Protein AF-A0A6S7JN63-F1 (afdb_monomer_lite)

InterPro domains:
  IPR027850 Protein of unknown function DUF4504 [PF14953] (31-266)
  IPR027850 Protein of unknown function DUF4504 [PTHR31366] (24-250)

pLDDT: mean 89.59, std 10.87, range [32.5, 97.5]

Structure (mmCIF, N/CA/C/O backbone):
data_AF-A0A6S7JN63-F1
#
_entry.id   AF-A0A6S7JN63-F1
#
loop_
_atom_site.group_PDB
_atom_site.id
_atom_site.type_symbol
_atom_site.label_atom_id
_atom_site.label_alt_id
_atom_site.label_comp_id
_atom_site.label_asym_id
_atom_site.label_entity_id
_atom_site.label_seq_id
_atom_site.pdbx_PDB_ins_code
_atom_site.Cartn_x
_atom_site.Cartn_y
_atom_site.Cartn_z
_atom_site.occupancy
_atom_site.B_iso_or_equiv
_atom_site.auth_seq_id
_atom_site.auth_comp_id
_atom_site.auth_asym_id
_atom_site.auth_atom_id
_atom_site.pdbx_PDB_model_num
ATOM 1 N N . MET A 1 1 ? -6.853 -10.650 39.288 1.00 33.31 1 MET A N 1
ATOM 2 C CA . MET A 1 1 ? -7.820 -11.078 38.256 1.00 33.31 1 MET A CA 1
ATOM 3 C C . MET A 1 1 ? -7.899 -9.948 37.247 1.00 33.31 1 MET A C 1
ATOM 5 O O . MET A 1 1 ? -8.448 -8.909 37.579 1.00 33.31 1 MET A O 1
ATOM 9 N N . ALA A 1 2 ? -7.212 -10.076 36.111 1.00 32.50 2 ALA A N 1
ATOM 10 C CA . ALA A 1 2 ? -7.258 -9.072 35.053 1.00 32.50 2 ALA A CA 1
ATOM 11 C C . ALA A 1 2 ? -8.565 -9.276 34.282 1.00 32.50 2 ALA A C 1
ATOM 13 O O . ALA A 1 2 ? -8.799 -10.371 33.773 1.00 32.50 2 ALA A O 1
ATOM 14 N N . GLU A 1 3 ? -9.428 -8.263 34.250 1.00 35.78 3 GLU A N 1
ATOM 15 C CA . GLU A 1 3 ? -10.570 -8.253 33.342 1.00 35.78 3 GLU A CA 1
ATOM 16 C C . GLU A 1 3 ? -10.036 -8.434 31.919 1.00 35.78 3 GLU A C 1
ATOM 18 O O . GLU A 1 3 ? -9.241 -7.630 31.429 1.00 35.78 3 GLU A O 1
ATOM 23 N N . SER A 1 4 ? -10.439 -9.521 31.266 1.00 41.84 4 SER A N 1
ATOM 24 C CA . SER A 1 4 ? -10.268 -9.710 29.833 1.00 41.84 4 SER A CA 1
ATOM 25 C C . SER A 1 4 ? -11.097 -8.636 29.128 1.00 41.84 4 SER A C 1
ATOM 27 O O . SER A 1 4 ? -12.282 -8.831 28.853 1.00 41.84 4 SER A O 1
ATOM 29 N N . GLY A 1 5 ? -10.499 -7.461 28.932 1.00 49.19 5 GLY A N 1
ATOM 30 C CA . GLY A 1 5 ? -11.115 -6.319 28.267 1.00 49.19 5 GLY A CA 1
ATOM 31 C C . GLY A 1 5 ? -11.380 -6.650 26.805 1.00 49.19 5 GLY A C 1
ATOM 32 O O . GLY A 1 5 ? -10.532 -6.414 25.950 1.00 49.19 5 GLY A O 1
ATOM 33 N N . GLY A 1 6 ? -12.543 -7.238 26.530 1.00 70.81 6 GLY A N 1
ATOM 34 C CA . GLY A 1 6 ? -12.990 -7.537 25.176 1.00 70.81 6 GLY A CA 1
ATOM 35 C C . GLY A 1 6 ? -13.076 -6.274 24.317 1.00 70.81 6 GLY A C 1
ATOM 36 O O . GLY A 1 6 ? -13.257 -5.161 24.819 1.00 70.81 6 GLY A O 1
ATOM 37 N N . PHE A 1 7 ? -12.951 -6.449 23.001 1.00 83.38 7 PHE A N 1
ATOM 38 C CA . PHE A 1 7 ? -13.076 -5.359 22.040 1.00 83.38 7 PHE A CA 1
ATOM 39 C C . PHE A 1 7 ? -14.415 -4.620 22.215 1.00 83.38 7 PHE A C 1
ATOM 41 O O . PHE A 1 7 ? -15.495 -5.210 22.142 1.00 83.38 7 PHE A O 1
ATOM 48 N N . ARG A 1 8 ? -14.348 -3.303 22.449 1.00 91.31 8 ARG A N 1
ATOM 49 C CA . ARG A 1 8 ? -15.509 -2.440 22.733 1.00 91.31 8 ARG A CA 1
ATOM 50 C C . ARG A 1 8 ? -16.232 -2.042 21.440 1.00 91.31 8 ARG A C 1
ATOM 52 O O . ARG A 1 8 ? -16.243 -0.872 21.063 1.00 91.31 8 ARG A O 1
ATOM 59 N N . GLU A 1 9 ? -16.835 -3.019 20.763 1.00 91.31 9 GLU A N 1
ATOM 60 C CA . GLU A 1 9 ? -17.399 -2.879 19.409 1.00 91.31 9 GLU A CA 1
ATOM 61 C C . GLU A 1 9 ? -18.361 -1.697 19.255 1.00 91.31 9 GLU A C 1
ATOM 63 O O . GLU A 1 9 ? -18.177 -0.875 18.360 1.00 91.31 9 GLU A O 1
ATOM 68 N N . LYS A 1 10 ? -19.340 -1.558 20.158 1.00 93.12 10 LYS A N 1
ATOM 69 C CA . LYS A 1 10 ? -20.310 -0.454 20.105 1.00 93.12 10 LYS A CA 1
ATOM 70 C C . LYS A 1 10 ? -19.624 0.913 20.143 1.00 93.12 10 LYS A C 1
ATOM 72 O O . LYS A 1 10 ? -19.953 1.783 19.350 1.00 93.12 10 LYS A O 1
ATOM 77 N N . GLN A 1 11 ? -18.652 1.087 21.034 1.00 96.12 11 GLN A N 1
ATOM 78 C CA . GLN A 1 11 ? -17.945 2.355 21.162 1.00 96.12 11 GLN A CA 1
ATOM 79 C C . GLN A 1 11 ? -17.073 2.641 19.933 1.00 96.12 11 GLN A C 1
ATOM 81 O O . GLN A 1 11 ? -17.006 3.784 19.490 1.00 96.12 11 GLN A O 1
ATOM 86 N N . CYS A 1 12 ? -16.438 1.613 19.360 1.00 95.62 12 CYS A N 1
ATOM 87 C CA . CYS A 1 12 ? -15.707 1.755 18.104 1.00 95.62 12 CYS A CA 1
ATOM 88 C C . CYS A 1 12 ? -16.657 2.224 16.995 1.00 95.62 12 CYS A C 1
ATOM 90 O O . CYS A 1 12 ? -16.420 3.255 16.370 1.00 95.62 12 CYS A O 1
ATOM 92 N N . PHE A 1 13 ? -17.787 1.536 16.826 1.00 95.88 13 PHE A N 1
ATOM 93 C CA . PHE A 1 13 ? -18.824 1.905 15.868 1.00 95.88 13 PHE A CA 1
ATOM 94 C C . PHE A 1 13 ? -19.325 3.343 16.069 1.00 95.88 13 PHE A C 1
ATOM 96 O O . PHE A 1 13 ? -19.442 4.088 15.095 1.00 95.88 13 PHE A O 1
ATOM 103 N N . ASP A 1 14 ? -19.551 3.771 17.313 1.00 97.25 14 ASP A N 1
ATOM 104 C CA . ASP A 1 14 ? -20.013 5.124 17.629 1.00 97.25 14 ASP A CA 1
ATOM 105 C C . ASP A 1 14 ? -19.017 6.198 17.137 1.00 97.25 14 ASP A C 1
ATOM 107 O O . ASP A 1 14 ? -19.445 7.194 16.543 1.00 97.25 14 ASP A O 1
ATOM 111 N N . ILE A 1 15 ? -17.698 5.966 17.247 1.00 97.38 15 ILE A N 1
ATOM 112 C CA . ILE A 1 15 ? -16.669 6.851 16.660 1.00 97.38 15 ILE A CA 1
ATOM 113 C C . ILE A 1 15 ? -16.872 6.982 15.146 1.00 97.38 15 ILE A C 1
ATOM 115 O O . ILE A 1 15 ? -16.909 8.098 14.620 1.00 97.38 15 ILE A O 1
ATOM 119 N N . PHE A 1 16 ? -17.044 5.860 14.442 1.00 97.12 16 PHE A N 1
ATOM 120 C CA . PHE A 1 16 ? -17.268 5.863 12.995 1.00 97.12 16 PHE A CA 1
ATOM 121 C C . PHE A 1 16 ? -18.570 6.571 12.619 1.00 97.12 16 PHE A C 1
ATOM 123 O O . PHE A 1 16 ? -18.580 7.353 11.669 1.00 97.12 16 PHE A O 1
ATOM 130 N N . THR A 1 17 ? -19.659 6.369 13.365 1.00 96.81 17 THR A N 1
ATOM 131 C CA . THR A 1 17 ? -20.925 7.071 13.094 1.00 96.81 17 THR A CA 1
ATOM 132 C C . THR A 1 17 ? -20.800 8.584 13.252 1.00 96.81 17 THR A C 1
ATOM 134 O O . THR A 1 17 ? -21.396 9.315 12.461 1.00 96.81 17 THR A O 1
ATOM 137 N N . GLY A 1 18 ? -19.992 9.059 14.206 1.00 95.81 18 GLY A N 1
ATOM 138 C CA . GLY A 1 18 ? -19.738 10.484 14.420 1.00 95.81 18 GLY A CA 1
ATOM 139 C C . GLY A 1 18 ? -18.925 11.156 13.307 1.00 95.81 18 GLY A C 1
ATOM 140 O O . GLY A 1 18 ? -18.980 12.377 13.175 1.00 95.81 18 GLY A O 1
ATOM 141 N N . ILE A 1 19 ? -18.188 10.383 12.500 1.00 94.81 19 ILE A N 1
ATOM 142 C CA . ILE A 1 19 ? -17.356 10.893 11.396 1.00 94.81 19 ILE A CA 1
ATOM 143 C C . ILE A 1 19 ? -18.009 10.665 10.027 1.00 94.81 19 ILE A C 1
ATOM 145 O O . ILE A 1 19 ? -18.055 11.584 9.208 1.00 94.81 19 ILE A O 1
ATOM 149 N N . LEU A 1 20 ? -18.511 9.452 9.783 1.00 93.88 20 LEU A N 1
ATOM 150 C CA . LEU A 1 20 ? -19.065 9.007 8.498 1.00 93.88 20 LEU A CA 1
ATOM 151 C C . LEU A 1 20 ? -20.573 9.247 8.372 1.00 93.88 20 LEU A C 1
ATOM 153 O O . LEU A 1 20 ? -21.131 9.184 7.278 1.00 93.88 20 LEU A O 1
ATOM 157 N N . GLY A 1 21 ? -21.261 9.450 9.495 1.00 93.88 21 GLY A N 1
ATOM 158 C CA . GLY A 1 21 ? -22.708 9.297 9.569 1.00 93.88 21 GLY A CA 1
ATOM 159 C C . GLY A 1 21 ? -23.133 7.823 9.580 1.00 93.88 21 GLY A C 1
ATOM 160 O O . GLY A 1 21 ? -22.443 6.922 9.099 1.00 93.88 21 GLY A O 1
ATOM 161 N N . ARG A 1 22 ? -24.322 7.561 10.134 1.00 93.69 22 ARG A N 1
ATOM 162 C CA . ARG A 1 22 ? -24.799 6.197 10.423 1.00 93.69 22 ARG A CA 1
ATOM 163 C C . ARG A 1 22 ? -24.856 5.283 9.197 1.00 93.69 22 ARG A C 1
ATOM 165 O O . ARG A 1 22 ? -24.460 4.128 9.290 1.00 93.69 22 ARG A O 1
ATOM 172 N N . LYS A 1 23 ? -25.341 5.787 8.056 1.00 93.31 23 LYS A N 1
ATOM 173 C CA . LYS A 1 23 ? -25.526 4.987 6.831 1.00 93.31 23 LYS A CA 1
ATOM 174 C C . LYS A 1 23 ? -24.202 4.415 6.313 1.00 93.31 23 LYS A C 1
ATOM 176 O O . LYS A 1 23 ? -24.139 3.233 5.999 1.00 93.31 23 LYS A O 1
ATOM 181 N N . LEU A 1 24 ? -23.167 5.250 6.228 1.00 93.19 24 LEU A N 1
ATOM 182 C CA . LEU A 1 24 ? -21.848 4.836 5.746 1.00 93.19 24 LEU A CA 1
ATOM 183 C C . LEU A 1 24 ? -21.115 3.997 6.791 1.00 93.19 24 LEU A C 1
ATOM 185 O O . LEU A 1 24 ? -20.537 2.971 6.441 1.00 93.19 24 LEU A O 1
ATOM 189 N N . ALA A 1 25 ? -21.218 4.375 8.071 1.00 93.50 25 ALA A N 1
ATOM 190 C CA . ALA A 1 25 ? -20.629 3.613 9.163 1.00 93.50 25 ALA A CA 1
ATOM 191 C C . ALA A 1 25 ? -21.110 2.160 9.153 1.00 93.50 25 ALA A C 1
ATOM 193 O O . ALA A 1 25 ? -20.270 1.276 9.097 1.00 93.50 25 ALA A O 1
ATOM 194 N N . VAL A 1 26 ? -22.425 1.895 9.096 1.00 92.81 26 VAL A N 1
ATOM 195 C CA . VAL A 1 26 ? -22.979 0.521 9.060 1.00 92.81 26 VAL A CA 1
ATOM 196 C C . VAL A 1 26 ? -22.339 -0.343 7.971 1.00 92.81 26 VAL A C 1
ATOM 198 O O . VAL A 1 26 ? -22.145 -1.534 8.189 1.00 92.81 26 VAL A O 1
ATOM 201 N N . LYS A 1 27 ? -22.001 0.248 6.822 1.00 92.00 27 LYS A N 1
ATOM 202 C CA . LYS A 1 27 ? -21.459 -0.485 5.678 1.00 92.00 27 LYS A CA 1
ATOM 203 C C . LYS A 1 27 ? -19.944 -0.695 5.749 1.00 92.00 27 LYS A C 1
ATOM 205 O O . LYS A 1 27 ? -19.483 -1.757 5.358 1.00 92.00 27 LYS A O 1
ATOM 210 N N . HIS A 1 28 ? -19.184 0.295 6.218 1.00 93.25 28 HIS A N 1
ATOM 211 C CA . HIS A 1 28 ? -17.730 0.334 5.998 1.00 93.25 28 HIS A CA 1
ATOM 212 C C . HIS A 1 28 ? -16.879 0.389 7.270 1.00 93.25 28 HIS A C 1
ATOM 214 O O . HIS A 1 28 ? -15.659 0.286 7.182 1.00 93.25 28 HIS A O 1
ATOM 220 N N . TRP A 1 29 ? -17.468 0.549 8.461 1.00 94.06 29 TRP A N 1
ATOM 221 C CA . TRP A 1 29 ? -16.674 0.798 9.670 1.00 94.06 29 TRP A CA 1
ATOM 222 C C . TRP A 1 29 ? -15.694 -0.338 10.001 1.00 94.06 29 TRP A C 1
ATOM 224 O O . TRP A 1 29 ? -14.556 -0.057 10.363 1.00 94.06 29 TRP A O 1
ATOM 234 N N . LYS A 1 30 ? -16.106 -1.606 9.839 1.00 93.38 30 LYS A N 1
ATOM 235 C CA . LYS A 1 30 ? -15.246 -2.773 10.095 1.00 93.38 30 LYS A CA 1
ATOM 236 C C . LYS A 1 30 ? -14.062 -2.823 9.136 1.00 93.38 30 LYS A C 1
ATOM 238 O O . LYS A 1 30 ? -12.939 -3.039 9.571 1.00 93.38 30 LYS A O 1
ATOM 243 N N . GLU A 1 31 ? -14.328 -2.596 7.851 1.00 94.00 31 GLU A N 1
ATOM 244 C CA . GLU A 1 31 ? -13.328 -2.567 6.782 1.00 94.00 31 GLU A CA 1
ATOM 245 C C . GLU A 1 31 ? -12.282 -1.484 7.049 1.00 94.00 31 GLU A C 1
ATOM 247 O O . GLU A 1 31 ? -11.097 -1.783 7.178 1.00 94.00 31 GLU A O 1
ATOM 252 N N . ILE A 1 32 ? -12.730 -0.241 7.249 1.00 95.88 32 ILE A N 1
ATOM 253 C CA . ILE A 1 32 ? -11.840 0.891 7.523 1.00 95.88 32 ILE A CA 1
ATOM 254 C C . ILE A 1 32 ? -11.062 0.657 8.825 1.00 95.88 32 ILE A C 1
ATOM 256 O O . ILE A 1 32 ? -9.854 0.889 8.871 1.00 95.88 32 ILE A O 1
ATOM 260 N N . TYR A 1 33 ? -11.721 0.169 9.883 1.00 95.88 33 TYR A N 1
ATOM 261 C CA . TYR A 1 33 ? -11.058 -0.126 11.153 1.00 95.88 33 TYR A CA 1
ATOM 262 C C . TYR A 1 33 ? -9.957 -1.177 10.996 1.00 95.88 33 TYR A C 1
ATOM 264 O O . TYR A 1 33 ? -8.834 -0.942 11.439 1.00 95.88 33 TYR A O 1
ATOM 272 N N . LEU A 1 34 ? -10.250 -2.306 10.345 1.00 95.38 34 LEU A N 1
ATOM 273 C CA . LEU A 1 34 ? -9.276 -3.374 10.134 1.00 95.38 34 LEU A CA 1
ATOM 274 C C . LEU A 1 34 ? -8.124 -2.922 9.226 1.00 95.38 34 LEU A C 1
ATOM 276 O O . LEU A 1 34 ? -6.973 -3.246 9.510 1.00 95.38 34 LEU A O 1
ATOM 280 N N . CYS A 1 35 ? -8.383 -2.105 8.204 1.00 96.38 35 CYS A N 1
ATOM 281 C CA . CYS A 1 35 ? -7.328 -1.506 7.385 1.00 96.38 35 CYS A CA 1
ATOM 282 C C . CYS A 1 35 ? -6.403 -0.582 8.194 1.00 96.38 35 CYS A C 1
ATOM 284 O O . CYS A 1 35 ? -5.182 -0.700 8.083 1.00 96.38 35 CYS A O 1
ATOM 286 N N . ILE A 1 36 ? -6.951 0.289 9.050 1.00 96.56 36 ILE A N 1
ATOM 287 C CA . ILE A 1 36 ? -6.148 1.142 9.946 1.00 96.56 36 ILE A CA 1
ATOM 288 C C . ILE A 1 36 ? -5.368 0.278 10.946 1.00 96.56 36 ILE A C 1
ATOM 290 O O . ILE A 1 36 ? -4.178 0.507 11.160 1.00 96.56 36 ILE A O 1
ATOM 294 N N . LEU A 1 37 ? -6.006 -0.740 11.527 1.00 95.31 37 LEU A N 1
ATOM 295 C CA . LEU A 1 37 ? -5.374 -1.652 12.478 1.00 95.31 37 LEU A CA 1
ATOM 296 C C . LEU A 1 37 ? -4.226 -2.442 11.833 1.00 95.31 37 LEU A C 1
ATOM 298 O O . LEU A 1 37 ? -3.187 -2.627 12.461 1.00 95.31 37 LEU A O 1
ATOM 302 N N . ALA A 1 38 ? -4.365 -2.857 10.570 1.00 95.62 38 ALA A N 1
ATOM 303 C CA . ALA A 1 38 ? -3.299 -3.514 9.815 1.00 95.62 38 ALA A CA 1
ATOM 304 C C . ALA A 1 38 ? -2.066 -2.613 9.635 1.00 95.62 38 ALA A C 1
ATOM 306 O O . ALA A 1 38 ? -0.935 -3.093 9.711 1.00 95.62 38 ALA A O 1
ATOM 307 N N . VAL A 1 39 ? -2.267 -1.308 9.431 1.00 96.19 39 VAL A N 1
ATOM 308 C CA . VAL A 1 39 ? -1.169 -0.328 9.380 1.00 96.19 39 VAL A CA 1
ATOM 309 C C . VAL A 1 39 ? -0.558 -0.125 10.770 1.00 96.19 39 VAL A C 1
ATOM 311 O O . VAL A 1 39 ? 0.663 -0.140 10.914 1.00 96.19 39 VAL A O 1
ATOM 314 N N . ASP A 1 40 ? -1.391 0.001 11.805 1.00 95.12 40 ASP A N 1
ATOM 315 C CA . ASP A 1 40 ? -0.967 0.200 13.197 1.00 95.12 40 ASP A CA 1
ATOM 316 C C . ASP A 1 40 ? -0.062 -0.928 13.714 1.00 95.12 40 ASP A C 1
ATOM 318 O O . ASP A 1 40 ? 1.011 -0.674 14.262 1.00 95.12 40 ASP A O 1
ATOM 322 N N . CYS A 1 41 ? -0.448 -2.184 13.474 1.00 92.50 41 CYS A N 1
ATOM 323 C CA . CYS A 1 41 ? 0.357 -3.347 13.857 1.00 92.50 41 CYS A CA 1
ATOM 324 C C . CYS A 1 41 ? 1.534 -3.624 12.903 1.00 92.50 41 CYS A C 1
ATOM 326 O O . CYS A 1 41 ? 2.372 -4.486 13.181 1.00 92.50 41 CYS A O 1
ATOM 328 N N . GLY A 1 42 ? 1.635 -2.877 11.801 1.00 91.94 42 GLY A N 1
ATOM 329 C CA . GLY A 1 42 ? 2.726 -2.964 10.836 1.00 91.94 42 GLY A CA 1
ATOM 330 C C . GLY A 1 42 ? 2.600 -4.090 9.810 1.00 91.94 42 GLY A C 1
ATOM 331 O O . GLY A 1 42 ? 3.586 -4.369 9.132 1.00 91.94 42 GLY A O 1
ATOM 332 N N . LEU A 1 43 ? 1.427 -4.721 9.658 1.00 92.38 43 LEU A N 1
ATOM 333 C CA . LEU A 1 43 ? 1.175 -5.711 8.596 1.00 92.38 43 LEU A CA 1
ATOM 334 C C . LEU A 1 43 ? 1.344 -5.115 7.194 1.00 92.38 43 LEU A C 1
ATOM 336 O O . LEU A 1 43 ? 1.669 -5.834 6.250 1.00 92.38 43 LEU A O 1
ATOM 340 N N . LYS A 1 44 ? 1.138 -3.803 7.060 1.00 92.12 44 LYS A N 1
ATOM 341 C CA . LYS A 1 44 ? 1.462 -3.025 5.863 1.00 92.12 44 LYS A CA 1
ATOM 342 C C . LYS A 1 44 ? 1.938 -1.621 6.243 1.00 92.12 44 LYS A C 1
ATOM 344 O O . LYS A 1 44 ? 1.735 -1.172 7.368 1.00 92.12 44 LYS A O 1
ATOM 349 N N . THR A 1 45 ? 2.577 -0.927 5.306 1.00 92.94 45 THR A N 1
ATOM 350 C CA . THR A 1 45 ? 3.168 0.406 5.526 1.00 92.94 45 THR A CA 1
ATOM 351 C C . THR A 1 45 ? 2.133 1.527 5.530 1.00 92.94 45 THR A C 1
ATOM 353 O O . THR A 1 45 ? 2.297 2.513 6.253 1.00 92.94 45 THR A O 1
ATOM 356 N N . SER A 1 46 ? 1.073 1.390 4.729 1.00 96.94 46 SER A N 1
ATOM 357 C CA . SER A 1 46 ? 0.007 2.385 4.621 1.00 96.94 46 SER A CA 1
ATOM 358 C C . SER A 1 46 ? -1.323 1.806 4.134 1.00 96.94 46 SER A C 1
ATOM 360 O O . SER A 1 46 ? -1.407 0.675 3.658 1.00 96.94 46 SER A O 1
ATOM 362 N N . TYR A 1 47 ? -2.383 2.596 4.235 1.00 96.69 47 TYR A N 1
ATOM 363 C CA . TYR A 1 47 ? -3.726 2.290 3.767 1.00 96.69 47 TYR A CA 1
ATOM 364 C C . TYR A 1 47 ? -4.228 3.442 2.897 1.00 96.69 47 TYR A C 1
ATOM 366 O O . TYR A 1 47 ? -4.320 4.564 3.385 1.00 96.69 47 TYR A O 1
ATOM 374 N N . LEU A 1 48 ? -4.529 3.150 1.629 1.00 96.38 48 LEU A N 1
ATOM 375 C CA . LEU A 1 48 ? -5.235 4.046 0.714 1.00 96.38 48 LEU A CA 1
ATOM 376 C C . LEU A 1 48 ? -6.727 4.022 1.045 1.00 96.38 48 LEU A C 1
ATOM 378 O O . LEU A 1 48 ? -7.332 2.955 1.044 1.00 96.38 48 LEU A O 1
ATOM 382 N N . VAL A 1 49 ? -7.301 5.187 1.314 1.00 94.56 49 VAL A N 1
ATOM 383 C CA . VAL A 1 49 ? -8.705 5.341 1.694 1.00 94.56 49 VAL A CA 1
ATOM 384 C C . VAL A 1 49 ? -9.549 5.569 0.445 1.00 94.56 49 VAL A C 1
ATOM 386 O O . VAL A 1 49 ? -9.685 6.695 -0.026 1.00 94.56 49 VAL A O 1
ATOM 389 N N . ASP A 1 50 ? -10.153 4.505 -0.065 1.00 88.44 50 ASP A N 1
ATOM 390 C CA . ASP A 1 50 ? -11.029 4.517 -1.241 1.00 88.44 50 ASP A CA 1
ATOM 391 C C . ASP A 1 50 ? -12.528 4.501 -0.877 1.00 88.44 50 ASP A C 1
ATOM 393 O O . ASP A 1 50 ? -13.397 4.778 -1.708 1.00 88.44 50 ASP A O 1
ATOM 397 N N . GLN A 1 51 ? -12.870 4.234 0.386 1.00 81.19 51 GLN A N 1
ATOM 398 C CA . GLN A 1 51 ? -14.255 4.173 0.849 1.00 81.19 51 GLN A CA 1
ATOM 399 C C . GLN A 1 51 ? -14.806 5.551 1.261 1.00 81.19 51 GLN A C 1
ATOM 401 O O . GLN A 1 51 ? -14.127 6.419 1.810 1.00 81.19 51 GLN A O 1
ATOM 406 N N . CYS A 1 52 ? -16.126 5.700 1.118 1.00 80.06 52 CYS A N 1
ATOM 407 C CA . CYS A 1 52 ? -16.942 6.721 1.791 1.00 80.06 52 CYS A CA 1
ATOM 408 C C . CYS A 1 52 ? -16.674 8.199 1.448 1.00 80.06 52 CYS A C 1
ATOM 410 O O . CYS A 1 52 ? -17.249 9.055 2.122 1.00 80.06 52 CYS A O 1
ATOM 412 N N . CYS A 1 53 ? -15.864 8.517 0.430 1.00 82.75 53 CYS A N 1
ATOM 413 C CA . CYS A 1 53 ? -15.532 9.901 0.043 1.00 82.75 53 CYS A CA 1
ATOM 414 C C . CYS A 1 53 ? -15.100 10.763 1.244 1.00 82.75 53 CYS A C 1
ATOM 416 O O . CYS A 1 53 ? -15.491 11.929 1.373 1.00 82.75 53 CYS A O 1
ATOM 418 N N . LEU A 1 54 ? -14.350 10.156 2.166 1.00 89.44 54 LEU A N 1
ATOM 419 C CA . LEU A 1 54 ? -13.838 10.835 3.344 1.00 89.44 54 LEU A CA 1
ATOM 420 C C . LEU A 1 54 ? -12.980 12.026 2.930 1.00 89.44 54 LEU A C 1
ATOM 422 O O . LEU A 1 54 ? -12.162 11.923 2.024 1.00 89.44 54 LEU A O 1
ATOM 426 N N . LYS A 1 55 ? -13.131 13.158 3.619 1.00 91.81 55 LYS A N 1
ATOM 427 C CA . LYS A 1 55 ? -12.183 14.268 3.488 1.00 91.81 55 LYS A CA 1
ATOM 428 C C . LYS A 1 55 ? -10.938 13.995 4.333 1.00 91.81 55 LYS A C 1
ATOM 430 O O . LYS A 1 55 ? -11.063 13.382 5.399 1.00 91.81 55 LYS A O 1
ATOM 435 N N . PRO A 1 56 ? -9.770 14.547 3.962 1.00 91.75 56 PRO A N 1
ATOM 436 C CA . PRO A 1 56 ? -8.533 14.349 4.715 1.00 91.75 56 PRO A CA 1
ATOM 437 C C . PRO A 1 56 ? -8.687 14.640 6.222 1.00 91.75 56 PRO A C 1
ATOM 439 O O . PRO A 1 56 ? -8.334 13.816 7.060 1.00 91.75 56 PRO A O 1
ATOM 442 N N . ALA A 1 57 ? -9.306 15.771 6.586 1.00 91.19 57 ALA A N 1
ATOM 443 C CA . ALA A 1 57 ? -9.504 16.155 7.990 1.00 91.19 57 ALA A CA 1
ATOM 444 C C . ALA A 1 57 ? -10.454 15.214 8.759 1.00 91.19 57 ALA A C 1
ATOM 446 O O . ALA A 1 57 ? -10.343 15.070 9.976 1.00 91.19 57 ALA A O 1
ATOM 447 N N . GLN A 1 58 ? -11.397 14.562 8.067 1.00 93.31 58 GLN A N 1
ATOM 448 C CA . GLN A 1 58 ? -12.274 13.565 8.686 1.00 93.31 58 GLN A CA 1
ATOM 449 C C . GLN A 1 58 ? -11.508 12.279 8.999 1.00 93.31 58 GLN A C 1
ATOM 451 O O . GLN A 1 58 ? -11.712 11.716 10.074 1.00 93.31 58 GLN A O 1
ATOM 456 N N . MET A 1 59 ? -10.624 11.836 8.098 1.00 94.06 59 MET A N 1
ATOM 457 C CA . MET A 1 59 ? -9.774 10.669 8.345 1.00 94.06 59 MET A CA 1
ATOM 458 C C . MET A 1 59 ? -8.810 10.925 9.508 1.00 94.06 59 MET A C 1
ATOM 460 O O . MET A 1 59 ? -8.708 10.106 10.417 1.00 94.06 59 MET A O 1
ATOM 464 N N . ASP A 1 60 ? -8.196 12.105 9.559 1.00 91.38 60 ASP A N 1
ATOM 465 C CA . ASP A 1 60 ? -7.288 12.449 10.654 1.00 91.38 60 ASP A CA 1
ATOM 466 C C . ASP A 1 60 ? -7.988 12.504 12.020 1.00 91.38 60 ASP A C 1
ATOM 468 O O . ASP A 1 60 ? -7.505 11.960 13.021 1.00 91.38 60 ASP A O 1
ATOM 472 N N . LYS A 1 61 ? -9.205 13.058 12.048 1.00 92.25 61 LYS A N 1
ATOM 473 C CA . LYS A 1 61 ? -10.065 13.026 13.233 1.00 92.25 61 LYS A CA 1
ATOM 474 C C . LYS A 1 61 ? -10.461 11.600 13.626 1.00 92.25 61 LYS A C 1
ATOM 476 O O . LYS A 1 61 ? -10.484 11.287 14.814 1.00 92.25 61 LYS A O 1
ATOM 481 N N . LEU A 1 62 ? -10.756 10.730 12.658 1.00 94.44 62 LEU A N 1
ATOM 482 C CA . LEU A 1 62 ? -11.067 9.321 12.910 1.00 94.44 62 LEU A CA 1
ATOM 483 C C . LEU A 1 62 ? -9.879 8.594 13.552 1.00 94.44 62 LEU A C 1
ATOM 485 O O . LEU A 1 62 ? -10.045 7.995 14.614 1.00 94.44 62 LEU A O 1
ATOM 489 N N . VAL A 1 63 ? -8.687 8.686 12.954 1.00 93.44 63 VAL A N 1
ATOM 490 C CA . VAL A 1 63 ? -7.457 8.071 13.482 1.00 93.44 63 VAL A CA 1
ATOM 491 C C . VAL A 1 63 ? -7.160 8.587 14.891 1.00 93.44 63 VAL A C 1
ATOM 493 O O . VAL A 1 63 ? -6.886 7.802 15.800 1.00 93.44 63 VAL A O 1
ATOM 496 N N . THR A 1 64 ? -7.291 9.895 15.112 1.00 91.62 64 THR A N 1
ATOM 497 C CA . THR A 1 64 ? -7.090 10.503 16.432 1.00 91.62 64 THR A CA 1
ATOM 498 C C . THR A 1 64 ? -8.087 9.982 17.464 1.00 91.62 64 THR A C 1
ATOM 500 O O . THR A 1 64 ? -7.676 9.571 18.548 1.00 91.62 64 THR A O 1
ATOM 503 N N . ASN A 1 65 ? -9.378 9.916 17.131 1.00 93.62 65 ASN A N 1
ATOM 504 C CA . ASN A 1 65 ? -10.402 9.404 18.042 1.00 93.62 65 ASN A CA 1
ATOM 505 C C . ASN A 1 65 ? -10.175 7.923 18.388 1.00 93.62 65 ASN A C 1
ATOM 507 O O . ASN A 1 65 ? -10.273 7.547 19.556 1.00 93.62 65 ASN A O 1
ATOM 511 N N . LEU A 1 66 ? -9.822 7.089 17.401 1.00 95.06 66 LEU A N 1
ATOM 512 C CA . LEU A 1 66 ? -9.486 5.679 17.629 1.00 95.06 66 LEU A CA 1
ATOM 513 C C . LEU A 1 66 ? -8.285 5.532 18.574 1.00 95.06 66 LEU A C 1
ATOM 515 O O . LEU A 1 66 ? -8.301 4.678 19.462 1.00 95.06 66 LEU A O 1
ATOM 519 N N . ARG A 1 67 ? -7.268 6.390 18.423 1.00 92.19 67 ARG A N 1
ATOM 520 C CA . ARG A 1 67 ? -6.088 6.430 19.298 1.00 92.19 67 ARG A CA 1
ATOM 521 C C . ARG A 1 67 ? -6.438 6.871 20.719 1.00 92.19 67 ARG A C 1
ATOM 523 O O . ARG A 1 67 ? -6.007 6.230 21.677 1.00 92.19 67 ARG A O 1
ATOM 530 N N . CYS A 1 68 ? -7.219 7.942 20.873 1.00 91.06 68 CYS A N 1
ATOM 531 C CA . CYS A 1 68 ? -7.678 8.431 22.177 1.00 91.06 68 CYS A CA 1
ATOM 532 C C . CYS A 1 68 ? -8.442 7.345 22.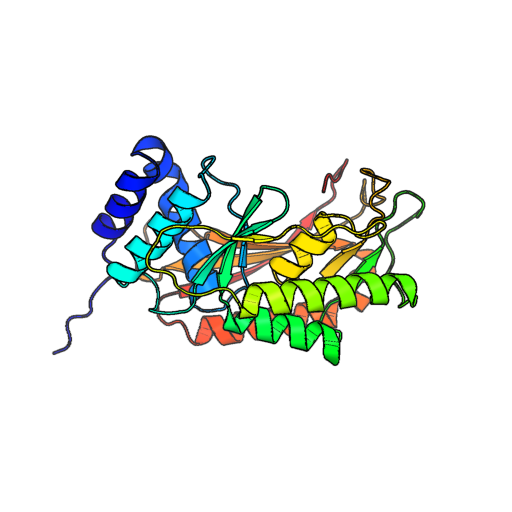945 1.00 91.06 68 CYS A C 1
ATOM 534 O O . CYS A 1 68 ? -8.224 7.159 24.142 1.00 91.06 68 CYS A O 1
ATOM 536 N N . GLU A 1 69 ? -9.256 6.571 22.229 1.00 93.50 69 GLU A N 1
ATOM 537 C CA . GLU A 1 69 ? -10.027 5.454 22.773 1.00 93.50 69 GLU A CA 1
ATOM 538 C C . GLU A 1 69 ? -9.272 4.116 22.798 1.00 93.50 69 GLU A C 1
ATOM 540 O O . GLU A 1 69 ? -9.858 3.080 23.115 1.00 93.50 69 GLU A O 1
ATOM 545 N N . LYS A 1 70 ? -7.960 4.119 22.521 1.00 92.75 70 LYS A N 1
ATOM 546 C CA . LYS A 1 70 ? -7.074 2.945 22.604 1.00 92.75 70 LYS A CA 1
ATOM 547 C C . LYS A 1 70 ? -7.516 1.757 21.730 1.00 92.75 70 LYS A C 1
ATOM 549 O O . LYS A 1 70 ? -7.217 0.614 22.062 1.00 92.75 70 LYS A O 1
ATOM 554 N N . PHE A 1 71 ? -8.227 2.014 20.631 1.00 93.69 71 PHE A N 1
ATOM 555 C CA . PHE A 1 71 ? -8.573 0.991 19.631 1.00 93.69 71 PHE A CA 1
ATOM 556 C C . PHE A 1 71 ? -7.420 0.661 18.685 1.00 93.69 71 PHE A C 1
ATOM 558 O O . PHE A 1 71 ? -7.429 -0.386 18.040 1.00 93.69 71 PHE A O 1
ATOM 565 N N . ILE A 1 72 ? -6.461 1.574 18.605 1.00 92.81 72 ILE A N 1
ATOM 566 C CA . ILE A 1 72 ? -5.171 1.426 17.945 1.00 92.81 72 ILE A CA 1
ATOM 567 C C . ILE A 1 72 ? -4.090 1.851 18.936 1.00 92.81 72 ILE A C 1
ATOM 569 O O . ILE A 1 72 ? -4.369 2.534 19.933 1.00 92.81 72 ILE A O 1
ATOM 573 N N . SER A 1 73 ? -2.860 1.428 18.684 1.00 86.31 73 SER A N 1
ATOM 574 C CA . SER A 1 73 ? -1.715 1.779 19.503 1.00 86.31 73 SER A CA 1
ATOM 575 C C . SER A 1 73 ? -1.528 3.302 19.561 1.00 86.31 73 SER A C 1
ATOM 577 O O . SER A 1 73 ? -2.008 4.066 18.720 1.00 86.31 73 SER A O 1
ATOM 579 N N . ARG A 1 74 ? -0.755 3.781 20.544 1.00 70.25 74 ARG A N 1
ATOM 580 C CA . ARG A 1 74 ? -0.277 5.180 20.555 1.00 70.25 74 ARG A CA 1
ATOM 581 C C . ARG A 1 74 ? 0.746 5.462 19.442 1.00 70.25 74 ARG A C 1
ATOM 583 O O . ARG A 1 74 ? 1.411 6.492 19.486 1.00 70.25 74 ARG A O 1
ATOM 590 N N . GLY A 1 75 ? 0.889 4.534 18.500 1.00 68.50 75 GLY A N 1
ATOM 591 C CA . GLY A 1 75 ? 1.811 4.571 17.393 1.00 68.50 75 GLY A CA 1
ATOM 592 C C . GLY A 1 75 ? 1.628 5.776 16.482 1.00 68.50 75 GLY A C 1
ATOM 593 O O . GLY A 1 75 ? 0.641 6.523 16.500 1.00 68.50 75 GLY A O 1
ATOM 594 N N . ASP A 1 76 ? 2.660 5.928 15.670 1.00 86.12 76 ASP A N 1
ATOM 595 C CA . ASP A 1 76 ? 2.968 7.086 14.850 1.00 86.12 76 ASP A CA 1
ATOM 596 C C . ASP A 1 76 ? 2.235 7.015 13.499 1.00 86.12 76 ASP A C 1
ATOM 598 O O . ASP A 1 76 ? 2.854 6.948 12.434 1.00 86.12 76 ASP A O 1
ATOM 602 N N . LEU A 1 77 ? 0.900 6.914 13.568 1.00 92.31 77 LEU A N 1
ATOM 603 C CA . LEU A 1 77 ? 0.020 6.942 12.398 1.00 92.31 77 LEU A CA 1
ATOM 604 C C . LEU A 1 77 ? -0.264 8.374 11.945 1.00 92.31 77 LEU A C 1
ATOM 606 O O . LEU A 1 77 ? -0.711 9.194 12.754 1.00 92.31 77 LEU A O 1
ATOM 610 N N . HIS A 1 78 ? -0.092 8.623 10.648 1.00 92.12 78 HIS A N 1
ATOM 611 C CA . HIS A 1 78 ? -0.310 9.924 10.012 1.00 92.12 78 HIS A CA 1
ATOM 612 C C . HIS A 1 78 ? -1.278 9.820 8.848 1.00 92.12 78 HIS A C 1
ATOM 614 O O . HIS A 1 78 ? -1.173 8.902 8.032 1.00 92.12 78 HIS A O 1
ATOM 620 N N . THR A 1 79 ? -2.167 10.806 8.751 1.00 93.81 79 THR A N 1
ATOM 621 C CA . THR A 1 79 ? -3.003 11.020 7.570 1.00 93.81 79 THR A CA 1
ATOM 622 C C . THR A 1 79 ? -2.273 11.944 6.605 1.00 93.81 79 THR A C 1
ATOM 624 O O . THR A 1 79 ? -1.941 13.080 6.953 1.00 93.81 79 THR A O 1
ATOM 627 N N . VAL A 1 80 ? -2.037 11.479 5.384 1.00 94.69 80 VAL A N 1
ATOM 628 C CA . VAL A 1 80 ? -1.383 12.257 4.327 1.00 94.69 80 VAL A CA 1
ATOM 629 C C . VAL A 1 80 ? -2.215 12.226 3.050 1.00 94.69 80 VAL A C 1
ATOM 631 O O . VAL A 1 80 ? -3.022 11.321 2.851 1.00 94.69 80 VAL A O 1
ATOM 634 N N . VAL A 1 81 ? -2.034 13.227 2.197 1.00 94.94 81 VAL A N 1
ATOM 635 C CA . VAL A 1 81 ? -2.687 13.332 0.890 1.00 94.94 81 VAL A CA 1
ATOM 636 C C . VAL A 1 81 ? -1.623 13.239 -0.190 1.00 94.94 81 VAL A C 1
ATOM 638 O O . VAL A 1 81 ? -0.650 13.987 -0.153 1.00 94.94 81 VAL A O 1
ATOM 641 N N . ILE A 1 82 ? -1.793 12.324 -1.139 1.00 94.25 82 ILE A N 1
ATOM 642 C CA . ILE A 1 82 ? -0.831 12.066 -2.215 1.00 94.25 82 ILE A CA 1
ATOM 643 C C . ILE A 1 82 ? -1.622 11.952 -3.512 1.00 94.25 82 ILE A C 1
ATOM 645 O O . ILE A 1 82 ? -2.510 11.115 -3.610 1.00 94.25 82 ILE A O 1
ATOM 649 N N . TYR A 1 83 ? -1.340 12.822 -4.484 1.00 91.56 83 TYR A N 1
ATOM 650 C CA . TYR A 1 83 ? -2.110 12.932 -5.736 1.00 91.56 83 TYR A CA 1
ATOM 651 C C . TYR A 1 83 ? -3.631 13.104 -5.547 1.00 91.56 83 TYR A C 1
ATOM 653 O O . TYR A 1 83 ? -4.420 12.727 -6.404 1.00 91.56 83 TYR A O 1
ATOM 661 N N . GLY A 1 84 ? -4.048 13.717 -4.435 1.00 91.69 84 GLY A N 1
ATOM 662 C CA . GLY A 1 84 ? -5.461 13.920 -4.096 1.00 91.69 84 GLY A CA 1
ATOM 663 C C . GLY A 1 84 ? -6.097 12.767 -3.315 1.00 91.69 84 GLY A C 1
ATOM 664 O O . GLY A 1 84 ? -7.151 12.966 -2.712 1.00 91.69 84 GLY A O 1
ATOM 665 N N . ASP A 1 85 ? -5.429 11.618 -3.237 1.00 94.75 85 ASP A N 1
ATOM 666 C CA . ASP A 1 85 ? -5.872 10.457 -2.474 1.00 94.75 85 ASP A CA 1
ATOM 667 C C . ASP A 1 85 ? -5.375 10.489 -1.030 1.00 94.75 85 ASP A C 1
ATOM 669 O O . ASP A 1 85 ? -4.301 11.010 -0.721 1.00 94.75 85 ASP A O 1
ATOM 673 N N . ILE A 1 86 ? -6.166 9.921 -0.122 1.00 96.06 86 ILE A N 1
ATOM 674 C CA . ILE A 1 86 ? -5.868 9.916 1.311 1.00 96.06 86 ILE A CA 1
ATOM 675 C C . ILE A 1 86 ? -5.171 8.615 1.677 1.00 96.06 86 ILE A C 1
ATOM 677 O O . ILE A 1 86 ? -5.675 7.529 1.398 1.00 96.06 86 ILE A O 1
ATOM 681 N N . PHE A 1 87 ? -4.058 8.732 2.392 1.00 96.75 87 PHE A N 1
ATOM 682 C CA . PHE A 1 87 ? -3.337 7.608 2.964 1.00 96.75 87 PHE A CA 1
ATOM 683 C C . PHE A 1 87 ? -3.249 7.734 4.482 1.00 96.75 87 PHE A C 1
ATOM 685 O O . PHE A 1 87 ? -2.993 8.811 5.016 1.00 96.75 87 PHE A O 1
ATOM 692 N N . VAL A 1 88 ? -3.394 6.608 5.176 1.00 96.00 88 VAL A N 1
ATOM 693 C CA . VAL A 1 88 ? -2.988 6.460 6.578 1.00 96.00 88 VAL A CA 1
ATOM 694 C C . VAL A 1 88 ? -1.711 5.634 6.602 1.00 96.00 88 VAL A C 1
ATOM 696 O O . VAL A 1 88 ? -1.735 4.480 6.186 1.00 96.00 88 VAL A O 1
ATOM 699 N N . LEU A 1 89 ? -0.595 6.200 7.059 1.00 95.25 89 LEU A N 1
ATOM 700 C CA . LEU A 1 89 ? 0.705 5.519 7.097 1.00 95.25 89 LEU A CA 1
ATOM 701 C C . LEU A 1 89 ? 1.248 5.397 8.515 1.00 95.25 89 LEU A C 1
ATOM 703 O O . LEU A 1 89 ? 0.972 6.246 9.358 1.00 95.25 89 LEU A O 1
ATOM 707 N N . GLN A 1 90 ? 2.058 4.367 8.761 1.00 93.00 90 GLN A N 1
ATOM 708 C CA . GLN A 1 90 ? 2.872 4.254 9.972 1.00 93.00 90 GLN A CA 1
ATOM 709 C C . GLN A 1 90 ? 4.262 4.821 9.662 1.00 93.00 90 GLN A C 1
ATOM 711 O O . GLN A 1 90 ? 4.968 4.286 8.801 1.00 93.00 90 GLN A O 1
ATOM 716 N N . ARG A 1 91 ? 4.658 5.903 10.351 1.00 92.88 91 ARG A N 1
ATOM 717 C CA . ARG A 1 91 ? 5.880 6.666 10.038 1.00 92.88 91 ARG A CA 1
ATOM 718 C C . ARG A 1 91 ? 7.149 5.812 10.058 1.00 92.88 91 ARG A C 1
ATOM 720 O O . ARG A 1 91 ? 7.845 5.724 9.056 1.00 92.88 91 ARG A O 1
ATOM 727 N N . GLU A 1 92 ? 7.454 5.168 11.177 1.00 92.38 92 GLU A N 1
ATOM 728 C CA . GLU A 1 92 ? 8.655 4.342 11.353 1.00 92.38 92 GLU A CA 1
ATOM 729 C C . GLU A 1 92 ? 8.732 3.187 10.339 1.00 92.38 92 GLU A C 1
ATOM 731 O O . GLU A 1 92 ? 9.782 2.941 9.745 1.00 92.38 92 GLU A O 1
ATOM 736 N N . LYS A 1 93 ? 7.617 2.487 10.093 1.00 93.12 93 LYS A N 1
ATOM 737 C CA . LYS A 1 93 ? 7.560 1.384 9.124 1.00 93.12 93 LYS A CA 1
ATOM 738 C C . LYS A 1 93 ? 7.766 1.885 7.704 1.00 93.12 93 LYS A C 1
ATOM 740 O O . LYS A 1 93 ? 8.497 1.243 6.955 1.00 93.12 93 LYS A O 1
ATOM 745 N N . MET A 1 94 ? 7.181 3.030 7.360 1.00 95.75 94 MET A N 1
ATOM 746 C CA . MET A 1 94 ? 7.401 3.670 6.069 1.00 95.75 94 MET A CA 1
ATOM 747 C C . MET A 1 94 ? 8.874 4.053 5.883 1.00 95.75 94 MET A C 1
ATOM 749 O O . MET A 1 94 ? 9.473 3.684 4.878 1.00 95.75 94 MET A O 1
ATOM 753 N N . LEU A 1 95 ? 9.493 4.713 6.866 1.00 95.38 95 LEU A N 1
ATOM 754 C CA . LEU A 1 95 ? 10.909 5.098 6.802 1.00 95.38 95 LEU A CA 1
ATOM 755 C C . LEU A 1 95 ? 11.828 3.878 6.644 1.00 95.38 95 LEU A C 1
ATOM 757 O O . LEU A 1 95 ? 12.726 3.871 5.802 1.00 95.38 95 LEU A O 1
ATOM 761 N N . ASN A 1 96 ? 11.583 2.814 7.411 1.00 94.25 96 ASN A N 1
ATOM 762 C CA . ASN A 1 96 ? 12.341 1.568 7.296 1.00 94.25 96 ASN A CA 1
ATOM 763 C C . ASN A 1 96 ? 12.171 0.920 5.915 1.00 94.25 96 ASN A C 1
ATOM 765 O O . ASN A 1 96 ? 13.145 0.441 5.334 1.00 94.25 96 ASN A O 1
ATOM 769 N N . TYR A 1 97 ? 10.953 0.933 5.374 1.00 95.50 97 TYR A N 1
ATOM 770 C CA . TYR A 1 97 ? 10.662 0.401 4.049 1.00 95.50 97 TYR A CA 1
ATOM 771 C C . TYR A 1 97 ? 11.363 1.193 2.934 1.00 95.50 97 TYR A C 1
ATOM 773 O O . TYR A 1 97 ? 12.041 0.591 2.102 1.00 95.50 97 TYR A O 1
ATOM 781 N N . LEU A 1 98 ? 11.295 2.528 2.956 1.00 95.88 98 LEU A N 1
ATOM 782 C CA . LEU A 1 98 ? 11.977 3.385 1.978 1.00 95.88 98 LEU A CA 1
ATOM 783 C C . LEU A 1 98 ? 13.499 3.190 2.024 1.00 95.88 98 LEU A C 1
ATOM 785 O O . LEU A 1 98 ? 14.135 3.022 0.983 1.00 95.88 98 LEU A O 1
ATOM 789 N N . ASN A 1 99 ? 14.080 3.111 3.225 1.00 94.31 99 ASN A N 1
ATOM 790 C CA . ASN A 1 99 ? 15.498 2.793 3.400 1.00 94.31 99 ASN A CA 1
ATOM 791 C C . ASN A 1 99 ? 15.853 1.401 2.857 1.00 94.31 99 ASN A C 1
ATOM 793 O O . ASN A 1 99 ? 16.912 1.223 2.253 1.00 94.31 99 ASN A O 1
ATOM 797 N N . CYS A 1 100 ? 14.983 0.410 3.045 1.00 92.56 100 CYS A N 1
ATOM 798 C CA . CYS A 1 100 ? 15.177 -0.929 2.498 1.00 92.56 100 CYS A CA 1
ATOM 799 C C . CYS A 1 100 ? 15.144 -0.917 0.961 1.00 92.56 100 CYS A C 1
ATOM 801 O O . CYS A 1 100 ? 16.020 -1.506 0.326 1.00 92.56 100 CYS A O 1
ATOM 803 N N . MET A 1 101 ? 14.218 -0.177 0.343 1.00 91.19 101 MET A N 1
ATOM 804 C CA . MET A 1 101 ? 14.191 -0.039 -1.116 1.00 91.19 101 MET A CA 1
ATOM 805 C C . MET A 1 101 ? 15.463 0.624 -1.656 1.00 91.19 101 MET A C 1
ATOM 807 O O . MET A 1 101 ? 16.053 0.120 -2.612 1.00 91.19 101 MET A O 1
ATOM 811 N N . LEU A 1 102 ? 15.909 1.713 -1.019 1.00 90.81 102 LEU A N 1
ATOM 812 C CA . LEU A 1 102 ? 17.096 2.471 -1.422 1.00 90.81 102 LEU A CA 1
ATOM 813 C C . LEU A 1 102 ? 18.390 1.648 -1.338 1.00 90.81 102 LEU A C 1
ATOM 815 O O . LEU A 1 102 ? 19.248 1.775 -2.211 1.00 90.81 102 LEU A O 1
ATOM 819 N N . ASN A 1 103 ? 18.528 0.809 -0.307 1.00 90.19 103 ASN A N 1
ATOM 820 C CA . ASN A 1 103 ? 19.783 0.113 -0.010 1.00 90.19 103 ASN A CA 1
ATOM 821 C C . ASN A 1 103 ? 19.812 -1.350 -0.473 1.00 90.19 103 ASN A C 1
ATOM 823 O O . ASN A 1 103 ? 20.873 -1.864 -0.814 1.00 90.19 103 ASN A O 1
ATOM 827 N N . GLN A 1 104 ? 18.667 -2.036 -0.465 1.00 87.44 104 GLN A N 1
ATOM 828 C CA . GLN A 1 104 ? 18.578 -3.487 -0.680 1.00 87.44 104 GLN A CA 1
ATOM 829 C C . GLN A 1 104 ? 17.750 -3.866 -1.911 1.00 87.44 104 GLN A C 1
ATOM 831 O O . GLN A 1 104 ? 17.721 -5.040 -2.275 1.00 87.44 104 GLN A O 1
ATOM 836 N N . ARG A 1 105 ? 17.083 -2.898 -2.563 1.00 84.81 105 ARG A N 1
ATOM 837 C CA . ARG A 1 105 ? 16.203 -3.131 -3.724 1.00 84.81 105 ARG A CA 1
ATOM 838 C C . ARG A 1 105 ? 15.212 -4.274 -3.460 1.00 84.81 105 ARG A C 1
ATOM 840 O O . ARG A 1 105 ? 15.089 -5.210 -4.247 1.00 84.81 105 ARG A O 1
ATOM 847 N N . CYS A 1 106 ? 14.529 -4.201 -2.319 1.00 88.00 106 CYS A N 1
ATOM 848 C CA . CYS A 1 106 ? 13.667 -5.252 -1.770 1.00 88.00 106 CYS A CA 1
ATOM 849 C C . CYS A 1 106 ? 12.309 -5.432 -2.478 1.00 88.00 106 CYS A C 1
ATOM 851 O O . CYS A 1 106 ? 11.431 -6.104 -1.942 1.00 88.00 106 CYS A O 1
ATOM 853 N N . VAL A 1 107 ? 12.142 -4.865 -3.673 1.00 92.62 107 VAL A N 1
ATOM 854 C CA . VAL A 1 107 ? 10.914 -4.909 -4.477 1.00 92.62 107 VAL A CA 1
ATOM 855 C C . VAL A 1 107 ? 11.226 -5.309 -5.918 1.00 92.62 107 VAL A C 1
ATOM 857 O O . VAL A 1 107 ? 12.319 -5.052 -6.431 1.00 92.62 107 VAL A O 1
ATOM 860 N N . CYS A 1 108 ? 10.258 -5.942 -6.572 1.00 94.31 108 CYS A N 1
ATOM 861 C CA . CYS A 1 108 ? 10.312 -6.289 -7.986 1.00 94.31 108 CYS A CA 1
ATOM 862 C C . CYS A 1 108 ? 9.598 -5.222 -8.815 1.00 94.31 108 CYS A C 1
ATOM 864 O O . CYS A 1 108 ? 8.467 -4.875 -8.488 1.00 94.31 108 CYS A O 1
ATOM 866 N N . PHE A 1 109 ? 10.209 -4.749 -9.900 1.00 94.62 109 PHE A N 1
ATOM 867 C CA . PHE A 1 109 ? 9.542 -3.866 -10.856 1.00 94.62 109 PHE A CA 1
ATOM 868 C C . PHE A 1 109 ? 9.203 -4.626 -12.132 1.00 94.62 109 PHE A C 1
ATOM 870 O O . PHE A 1 109 ? 10.047 -5.329 -12.692 1.00 94.62 109 PHE A O 1
ATOM 877 N N . VAL A 1 110 ? 7.965 -4.468 -12.582 1.00 95.50 110 VAL A N 1
ATOM 878 C CA . VAL A 1 110 ? 7.434 -5.088 -13.792 1.00 95.50 110 VAL A CA 1
ATOM 879 C C . VAL A 1 110 ? 7.021 -3.983 -14.749 1.00 95.50 110 VAL A C 1
ATOM 881 O O . VAL A 1 110 ? 6.102 -3.221 -14.457 1.00 95.50 110 VAL A O 1
ATOM 884 N N . ASP A 1 111 ? 7.701 -3.908 -15.885 1.00 94.06 111 ASP A N 1
ATOM 885 C CA . ASP A 1 111 ? 7.324 -3.038 -16.986 1.00 94.06 111 ASP A CA 1
ATOM 886 C C . ASP A 1 111 ? 6.084 -3.601 -17.678 1.00 94.06 111 ASP A C 1
ATOM 888 O O . ASP A 1 111 ? 6.067 -4.743 -18.153 1.00 94.06 111 ASP A O 1
ATOM 892 N N . ILE A 1 112 ? 5.040 -2.783 -17.696 1.00 94.38 112 ILE A N 1
ATOM 893 C CA . ILE A 1 112 ? 3.742 -3.083 -18.294 1.00 94.38 112 ILE A CA 1
ATOM 894 C C . ILE A 1 112 ? 3.392 -2.084 -19.403 1.00 94.38 112 ILE A C 1
ATOM 896 O O . ILE A 1 112 ? 2.221 -1.949 -19.771 1.00 94.38 112 ILE A O 1
ATOM 900 N N . SER A 1 113 ? 4.391 -1.358 -19.912 1.00 91.50 113 SER A N 1
ATOM 901 C CA . SER A 1 113 ? 4.222 -0.362 -20.967 1.00 91.50 113 SER A CA 1
ATOM 902 C C . SER A 1 113 ? 3.473 -0.942 -22.165 1.00 91.50 113 SER A C 1
ATOM 904 O O . SER A 1 113 ? 3.751 -2.054 -22.614 1.00 91.50 113 SER A O 1
ATOM 906 N N . GLN A 1 114 ? 2.537 -0.169 -22.723 1.00 91.38 114 GLN A N 1
ATOM 907 C CA . GLN A 1 114 ? 1.698 -0.600 -23.849 1.00 91.38 114 GLN A CA 1
ATOM 908 C C . GLN A 1 114 ? 2.508 -1.027 -25.086 1.00 91.38 114 GLN A C 1
ATOM 910 O O . GLN A 1 114 ? 2.051 -1.857 -25.867 1.00 91.38 114 GLN A O 1
ATOM 915 N N . SER A 1 115 ? 3.706 -0.469 -25.275 1.00 89.94 115 SER A N 1
ATOM 916 C CA . SER A 1 115 ? 4.610 -0.816 -26.379 1.00 89.94 115 SER A CA 1
ATOM 917 C C . SER A 1 115 ? 5.152 -2.248 -26.304 1.00 89.94 115 SER A C 1
ATOM 919 O O . SER A 1 115 ? 5.688 -2.750 -27.294 1.00 89.94 115 SER A O 1
ATOM 921 N N . LEU A 1 116 ? 5.029 -2.914 -25.154 1.00 91.81 116 LEU A N 1
ATOM 922 C CA . LEU A 1 116 ? 5.458 -4.291 -24.968 1.00 91.81 116 LEU A CA 1
ATOM 923 C C . LEU A 1 116 ? 4.393 -5.275 -25.461 1.00 91.81 116 LEU A C 1
ATOM 925 O O . LEU A 1 116 ? 3.205 -5.128 -25.191 1.00 91.81 116 LEU A O 1
ATOM 929 N N . SER A 1 117 ? 4.843 -6.351 -26.110 1.00 91.75 117 SER A N 1
ATOM 930 C CA . SER A 1 117 ? 3.987 -7.492 -26.457 1.00 91.75 117 SER A CA 1
ATOM 931 C C . SER A 1 117 ? 3.536 -8.298 -25.235 1.00 91.75 117 SER A C 1
ATOM 933 O O . SER A 1 117 ? 2.530 -8.994 -25.295 1.00 91.75 117 SER A O 1
ATOM 935 N N . GLU A 1 118 ? 4.310 -8.246 -24.151 1.00 93.81 118 GLU A N 1
ATOM 936 C CA . GLU A 1 118 ? 4.043 -8.922 -22.883 1.00 93.81 118 GLU A CA 1
ATOM 937 C C . GLU A 1 118 ? 4.754 -8.184 -21.736 1.00 93.81 118 GLU A C 1
ATOM 939 O O . GLU A 1 118 ? 5.785 -7.546 -21.984 1.00 93.81 118 GLU A O 1
ATOM 944 N N . PRO A 1 119 ? 4.261 -8.287 -20.489 1.00 95.56 119 PRO A N 1
ATOM 945 C CA . PRO A 1 119 ? 4.934 -7.714 -19.330 1.00 95.56 119 PRO A CA 1
ATOM 946 C C . PRO A 1 119 ? 6.321 -8.311 -19.106 1.00 95.56 119 PRO A C 1
ATOM 948 O O . PRO A 1 119 ? 6.525 -9.515 -19.291 1.00 95.56 119 PRO A O 1
ATOM 951 N N . LYS A 1 120 ? 7.269 -7.489 -18.650 1.00 95.25 120 LYS A N 1
ATOM 952 C CA . LYS A 1 120 ? 8.662 -7.911 -18.435 1.00 95.25 120 LYS A CA 1
ATOM 953 C C . LYS A 1 120 ? 9.209 -7.382 -17.122 1.00 95.25 120 LYS A C 1
ATOM 955 O O . LYS A 1 120 ? 8.773 -6.353 -16.623 1.00 95.25 120 LYS A O 1
ATOM 960 N N . ILE A 1 121 ? 10.198 -8.076 -16.565 1.00 94.50 121 ILE A N 1
ATOM 961 C CA . ILE A 1 121 ? 10.960 -7.530 -15.440 1.00 94.50 121 ILE A CA 1
ATOM 962 C C . ILE A 1 121 ? 11.710 -6.298 -15.925 1.00 94.50 121 ILE A C 1
ATOM 964 O O . ILE A 1 121 ? 12.437 -6.359 -16.919 1.00 94.50 121 ILE A O 1
ATOM 968 N N . LEU A 1 122 ? 11.528 -5.190 -15.215 1.00 89.81 122 LEU A N 1
ATOM 969 C CA . LEU A 1 122 ? 12.243 -3.968 -15.513 1.00 89.81 122 LEU A CA 1
ATOM 970 C C . LEU A 1 122 ? 13.684 -4.123 -15.024 1.00 89.81 122 LEU A C 1
ATOM 972 O O . LEU A 1 122 ? 13.969 -4.109 -13.823 1.00 89.81 122 LEU A O 1
ATOM 976 N N . ASN A 1 123 ? 14.593 -4.317 -15.975 1.00 75.25 123 ASN A N 1
ATOM 977 C CA . ASN A 1 123 ? 16.017 -4.331 -15.693 1.00 75.25 123 ASN A CA 1
ATOM 978 C C . ASN A 1 123 ? 16.488 -2.897 -15.445 1.00 75.25 123 ASN A C 1
ATOM 980 O O . ASN A 1 123 ? 15.983 -1.945 -16.028 1.00 75.25 123 ASN A O 1
ATOM 984 N N . SER A 1 124 ? 17.407 -2.753 -14.497 1.00 62.84 124 SER A N 1
ATOM 985 C CA . SER A 1 124 ? 17.781 -1.480 -13.893 1.00 62.84 124 SER A CA 1
ATOM 986 C C . SER A 1 124 ? 18.505 -0.535 -14.855 1.00 62.84 124 SER A C 1
ATOM 988 O O . SER A 1 124 ? 19.730 -0.431 -14.793 1.00 62.84 124 SER A O 1
ATOM 990 N N . ASP A 1 125 ? 17.760 0.184 -15.685 1.00 71.44 125 ASP A N 1
ATOM 991 C CA . ASP A 1 125 ? 18.287 1.343 -16.396 1.00 71.44 125 ASP A CA 1
ATOM 992 C C . ASP A 1 125 ? 18.498 2.496 -15.403 1.00 71.44 125 ASP A C 1
ATOM 994 O O . ASP A 1 125 ? 17.710 2.699 -14.469 1.00 71.44 125 ASP A O 1
ATOM 998 N N . GLU A 1 126 ? 19.581 3.260 -15.578 1.00 72.75 126 GLU A N 1
ATOM 999 C CA . GLU A 1 126 ? 19.945 4.336 -14.644 1.00 72.75 126 GLU A CA 1
ATOM 1000 C C . GLU A 1 126 ? 18.836 5.384 -14.498 1.00 72.75 126 GLU A C 1
ATOM 1002 O O . GLU A 1 126 ? 18.612 5.897 -13.401 1.00 72.75 126 GLU A O 1
ATOM 1007 N N . ILE A 1 127 ? 18.101 5.665 -15.577 1.00 79.56 127 ILE A N 1
ATOM 1008 C CA . ILE A 1 127 ? 17.011 6.649 -15.591 1.00 79.56 127 ILE A CA 1
ATOM 1009 C C . ILE A 1 127 ? 15.867 6.194 -14.678 1.00 79.56 127 ILE A C 1
ATOM 1011 O O . ILE A 1 127 ? 15.435 6.951 -13.808 1.00 79.56 127 ILE A O 1
ATOM 1015 N N . PHE A 1 128 ? 15.430 4.940 -14.824 1.00 84.75 128 PHE A N 1
ATOM 1016 C CA . PHE A 1 128 ? 14.391 4.341 -13.986 1.00 84.75 128 PHE A CA 1
ATOM 1017 C C . PHE A 1 128 ? 14.760 4.439 -12.501 1.00 84.75 128 PHE A C 1
ATOM 1019 O O . PHE A 1 128 ? 13.992 4.962 -11.684 1.00 84.75 128 PHE A O 1
ATOM 1026 N N . TRP A 1 129 ? 15.966 3.980 -12.147 1.00 88.50 129 TRP A N 1
ATOM 1027 C CA . TRP A 1 129 ? 16.368 3.974 -10.745 1.00 88.50 129 TRP A CA 1
ATOM 1028 C C . TRP A 1 129 ? 16.568 5.376 -10.183 1.00 88.50 129 TRP A C 1
ATOM 1030 O O . TRP A 1 129 ? 16.338 5.583 -8.992 1.00 88.50 129 TRP A O 1
ATOM 1040 N N . THR A 1 130 ? 16.954 6.338 -11.020 1.00 90.38 130 THR A N 1
ATOM 1041 C CA . THR A 1 130 ? 17.074 7.741 -10.619 1.00 90.38 130 THR A CA 1
ATOM 1042 C C . THR A 1 130 ? 15.721 8.305 -10.189 1.00 90.38 130 THR A C 1
ATOM 1044 O O . THR A 1 130 ? 15.639 8.883 -9.104 1.00 90.38 130 THR A O 1
ATOM 1047 N N . SER A 1 131 ? 14.651 8.075 -10.960 1.00 91.19 131 SER A N 1
ATOM 1048 C CA . SER A 1 131 ? 13.299 8.529 -10.597 1.00 91.19 131 SER A CA 1
ATOM 1049 C C . SER A 1 131 ? 12.793 7.886 -9.306 1.00 91.19 131 SER A C 1
ATOM 1051 O O . SER A 1 131 ? 12.327 8.597 -8.415 1.00 91.19 131 SER A O 1
ATOM 1053 N N . ILE A 1 132 ? 12.938 6.564 -9.141 1.00 91.94 132 ILE A N 1
ATOM 1054 C CA . ILE A 1 132 ? 12.498 5.905 -7.900 1.00 91.94 132 ILE A CA 1
ATOM 1055 C C . ILE A 1 132 ? 13.339 6.352 -6.702 1.00 91.94 132 ILE A C 1
ATOM 1057 O O . ILE A 1 132 ? 12.789 6.611 -5.633 1.00 91.94 132 ILE A O 1
ATOM 1061 N N . LYS A 1 133 ? 14.663 6.476 -6.852 1.00 93.00 133 LYS A N 1
ATOM 1062 C CA . LYS A 1 133 ? 15.540 6.952 -5.776 1.00 93.00 133 LYS A CA 1
ATOM 1063 C C . LYS A 1 133 ? 15.153 8.362 -5.346 1.00 93.00 133 LYS A C 1
ATOM 1065 O O . LYS A 1 133 ? 15.067 8.620 -4.148 1.00 93.00 133 LYS A O 1
ATOM 1070 N N . ARG A 1 134 ? 14.894 9.249 -6.308 1.00 95.19 134 ARG A N 1
ATOM 1071 C CA . ARG A 1 134 ? 14.442 10.615 -6.044 1.00 95.19 134 ARG A CA 1
ATOM 1072 C C . ARG A 1 134 ? 13.119 10.620 -5.282 1.00 95.19 134 ARG A C 1
ATOM 1074 O O . ARG A 1 134 ? 13.065 11.217 -4.213 1.00 95.19 134 ARG A O 1
ATOM 1081 N N . PHE A 1 135 ? 12.122 9.872 -5.761 1.00 95.25 135 PHE A N 1
ATOM 1082 C CA . PHE A 1 135 ? 10.854 9.699 -5.049 1.00 95.25 135 PHE A CA 1
ATOM 1083 C C . PHE A 1 135 ? 11.074 9.224 -3.608 1.00 95.25 135 PHE A C 1
ATOM 1085 O O . PHE A 1 135 ? 10.560 9.826 -2.674 1.00 95.25 135 PHE A O 1
ATOM 1092 N N . CYS A 1 136 ? 11.874 8.174 -3.408 1.00 95.75 136 CYS A N 1
ATOM 1093 C CA . CYS A 1 136 ? 12.110 7.616 -2.078 1.00 95.75 136 CYS A CA 1
ATOM 1094 C C . CYS A 1 136 ? 12.787 8.611 -1.137 1.00 95.75 136 CYS A C 1
ATOM 1096 O O . CYS A 1 136 ? 12.451 8.633 0.040 1.00 95.75 136 CYS A O 1
ATOM 1098 N N . LEU A 1 137 ? 13.734 9.414 -1.630 1.00 96.25 137 LEU A N 1
ATOM 1099 C CA . LEU A 1 137 ? 14.426 10.425 -0.830 1.00 96.25 137 LEU A CA 1
ATOM 1100 C C . LEU A 1 137 ? 13.495 11.582 -0.455 1.00 96.25 137 LEU A C 1
ATOM 1102 O O . LEU A 1 137 ? 13.414 11.925 0.722 1.00 96.25 137 LEU A O 1
ATOM 1106 N N . GLU A 1 138 ? 12.773 12.140 -1.429 1.00 96.50 138 GLU A N 1
ATOM 1107 C CA . GLU A 1 138 ? 11.823 13.237 -1.203 1.00 96.50 138 GLU A CA 1
ATOM 1108 C C . GLU A 1 138 ? 10.673 12.791 -0.288 1.00 96.50 138 GLU A C 1
ATOM 1110 O O . GLU A 1 138 ? 10.321 13.481 0.668 1.00 96.50 138 GLU A O 1
ATOM 1115 N N . PHE A 1 139 ? 10.128 11.592 -0.514 1.00 96.62 139 PHE A N 1
ATOM 1116 C CA . PHE A 1 139 ? 9.064 11.054 0.325 1.00 96.62 139 PHE A CA 1
ATOM 1117 C C . PHE A 1 139 ? 9.568 10.674 1.721 1.00 96.62 139 PHE A C 1
ATOM 1119 O O . PHE A 1 139 ? 8.869 10.894 2.706 1.00 96.62 139 PHE A O 1
ATOM 1126 N N . ASN A 1 140 ? 10.793 10.156 1.846 1.00 96.12 140 ASN A N 1
ATOM 1127 C CA . ASN A 1 140 ? 11.403 9.911 3.151 1.00 96.12 140 ASN A CA 1
ATOM 1128 C C . ASN A 1 140 ? 11.556 11.218 3.942 1.00 96.12 140 ASN A C 1
ATOM 1130 O O . ASN A 1 140 ? 11.183 11.248 5.111 1.00 96.12 140 ASN A O 1
ATOM 1134 N N . ASP A 1 141 ? 12.046 12.293 3.318 1.00 95.19 141 ASP A N 1
ATOM 1135 C CA . ASP A 1 141 ? 12.135 13.613 3.954 1.00 95.19 141 ASP A CA 1
ATOM 1136 C C . ASP A 1 141 ? 10.752 14.121 4.401 1.00 95.19 141 ASP A C 1
ATOM 1138 O O . ASP A 1 141 ? 10.563 14.501 5.560 1.00 95.19 141 ASP A O 1
ATOM 1142 N N . PHE A 1 142 ? 9.742 14.010 3.534 1.00 95.06 142 PHE A N 1
ATOM 1143 C CA . PHE A 1 142 ? 8.358 14.346 3.871 1.00 95.06 142 PHE A CA 1
ATOM 1144 C C . PHE A 1 142 ? 7.833 13.553 5.083 1.00 95.06 142 PHE A C 1
ATOM 1146 O O . PHE A 1 142 ? 7.282 14.130 6.029 1.00 95.06 142 PHE A O 1
ATOM 1153 N N . VAL A 1 143 ? 8.032 12.231 5.092 1.00 93.81 143 VAL A N 1
ATOM 1154 C CA . VAL A 1 143 ? 7.583 11.338 6.170 1.00 93.81 143 VAL A CA 1
ATOM 1155 C C . VAL A 1 143 ? 8.339 11.619 7.472 1.00 93.81 143 VAL A C 1
ATOM 1157 O O . VAL A 1 143 ? 7.723 11.617 8.536 1.00 93.81 143 VAL A O 1
ATOM 1160 N N . GLN A 1 144 ? 9.641 11.925 7.428 1.00 92.25 144 GLN A N 1
ATOM 1161 C CA . GLN A 1 144 ? 10.420 12.297 8.620 1.00 92.25 144 GLN A CA 1
ATOM 1162 C C . GLN A 1 144 ? 9.845 13.534 9.316 1.00 92.25 144 GLN A C 1
ATOM 1164 O O . GLN A 1 144 ? 9.783 13.581 10.550 1.00 92.25 144 GLN A O 1
ATOM 1169 N N . HIS A 1 145 ? 9.379 14.500 8.525 1.00 89.38 145 HIS A N 1
ATOM 1170 C CA . HIS A 1 145 ? 8.794 15.742 9.011 1.00 89.38 145 HIS A CA 1
ATOM 1171 C C . HIS A 1 145 ? 7.317 15.628 9.398 1.00 89.38 145 HIS A C 1
ATOM 1173 O O . HIS A 1 145 ? 6.780 16.593 9.953 1.00 89.38 145 HIS A O 1
ATOM 1179 N N . CYS A 1 146 ? 6.661 14.485 9.165 1.00 85.62 146 CYS A N 1
ATOM 1180 C CA . CYS A 1 146 ? 5.337 14.215 9.717 1.00 85.62 146 CYS A CA 1
ATOM 1181 C C . CYS A 1 146 ? 5.430 14.198 11.248 1.00 85.62 146 CYS A C 1
ATOM 1183 O O . CYS A 1 146 ? 6.102 13.360 11.851 1.00 85.62 146 CYS A O 1
ATOM 1185 N N . LYS A 1 147 ? 4.782 15.180 11.876 1.00 75.69 147 LYS A N 1
ATOM 1186 C CA . LYS A 1 147 ? 4.674 15.310 13.328 1.00 75.69 147 LYS A CA 1
ATOM 1187 C C . LYS A 1 147 ? 3.233 15.049 13.714 1.00 75.69 147 LYS A C 1
ATOM 1189 O O . LYS A 1 147 ? 2.331 15.491 13.007 1.00 75.69 147 LYS A O 1
ATOM 1194 N N . THR A 1 148 ? 3.039 14.382 14.846 1.00 66.19 148 THR A N 1
ATOM 1195 C CA . THR A 1 148 ? 1.728 14.225 15.478 1.00 66.19 148 THR A CA 1
ATOM 1196 C C . THR A 1 148 ? 1.320 15.584 16.027 1.00 66.19 148 THR A C 1
ATOM 1198 O O . THR A 1 148 ? 1.547 15.884 17.198 1.00 66.19 148 THR A O 1
ATOM 1201 N N . ASP A 1 149 ? 0.844 16.464 15.152 1.00 58.41 149 ASP A N 1
ATOM 1202 C CA . ASP A 1 149 ? 0.371 17.771 15.571 1.00 58.41 149 ASP A CA 1
ATOM 1203 C C . ASP A 1 149 ? -1.002 17.632 16.234 1.00 58.41 149 ASP A C 1
ATOM 1205 O O . ASP A 1 149 ? -1.782 16.728 15.937 1.00 58.41 149 ASP A O 1
ATOM 1209 N N . THR A 1 150 ? -1.295 18.525 17.171 1.00 53.59 150 THR A N 1
ATOM 1210 C CA . THR A 1 150 ? -2.590 18.537 17.879 1.00 53.59 150 THR A CA 1
ATOM 1211 C C . THR A 1 150 ? -3.711 19.161 17.049 1.00 53.59 150 THR A C 1
ATOM 1213 O O . THR A 1 150 ? -4.881 19.086 17.426 1.00 53.59 150 THR A O 1
ATOM 1216 N N . GLN A 1 151 ? -3.365 19.774 15.915 1.00 59.47 151 GLN A N 1
ATOM 1217 C CA . GLN A 1 151 ? -4.313 20.315 14.955 1.00 59.47 151 GLN A CA 1
ATOM 1218 C C . GLN A 1 151 ? -4.491 19.321 13.813 1.00 59.47 151 GLN A C 1
ATOM 1220 O O . GLN A 1 151 ? -3.515 18.940 13.175 1.00 59.47 151 GLN A O 1
ATOM 1225 N N . TYR A 1 152 ? -5.743 18.929 13.567 1.00 67.19 152 TYR A N 1
ATOM 1226 C CA . TYR A 1 152 ? -6.170 17.996 12.522 1.00 67.19 152 TYR A CA 1
ATOM 1227 C C . TYR A 1 152 ? -5.837 18.498 11.103 1.00 67.19 152 TYR A C 1
ATOM 1229 O O . TYR A 1 152 ? -6.726 18.918 10.357 1.00 67.19 152 TYR A O 1
ATOM 1237 N N . MET A 1 153 ? -4.557 18.515 10.734 1.00 74.75 153 MET A N 1
ATOM 1238 C CA . MET A 1 153 ? -4.056 19.025 9.459 1.00 74.75 153 MET A CA 1
ATOM 1239 C C . MET A 1 153 ? -3.304 17.921 8.713 1.00 74.75 153 MET A C 1
ATOM 1241 O O . MET A 1 153 ? -2.096 17.752 8.898 1.00 74.75 153 MET A O 1
ATOM 1245 N N . PRO A 1 154 ? -4.014 17.175 7.849 1.00 80.38 154 PRO A N 1
ATOM 1246 C CA . PRO A 1 154 ? -3.401 16.235 6.923 1.00 80.38 154 PRO A CA 1
ATOM 1247 C C . PRO A 1 154 ? -2.342 16.934 6.082 1.00 80.38 154 PRO A C 1
ATOM 1249 O O . PRO A 1 154 ? -2.550 18.052 5.606 1.00 80.38 154 PRO A O 1
ATOM 1252 N N . ARG A 1 155 ? -1.210 16.264 5.884 1.00 88.31 155 ARG A N 1
ATOM 1253 C CA . ARG A 1 155 ? -0.115 16.803 5.078 1.00 88.31 155 ARG A CA 1
ATOM 1254 C C . ARG A 1 155 ? -0.244 16.345 3.641 1.00 88.31 155 ARG A C 1
ATOM 1256 O O . ARG A 1 155 ? -0.426 15.157 3.399 1.00 88.31 155 ARG A O 1
ATOM 1263 N N . THR A 1 156 ? -0.091 17.268 2.705 1.00 92.81 156 THR A N 1
ATOM 1264 C CA . THR A 1 156 ? -0.061 16.941 1.280 1.00 92.81 156 THR A CA 1
ATOM 1265 C C . THR A 1 156 ? 1.377 16.735 0.830 1.00 92.81 156 THR A C 1
ATOM 1267 O O . THR A 1 156 ? 2.245 17.551 1.137 1.00 92.81 156 THR A O 1
ATOM 1270 N N . PHE A 1 157 ? 1.614 15.649 0.105 1.00 94.00 157 PHE A N 1
ATOM 1271 C CA . PHE A 1 157 ? 2.847 15.401 -0.619 1.00 94.00 157 PHE A CA 1
ATOM 1272 C C . PHE A 1 157 ? 2.557 15.455 -2.114 1.00 94.00 157 PHE A C 1
ATOM 1274 O O . PHE A 1 157 ? 1.729 14.704 -2.636 1.00 94.00 157 PHE A O 1
ATOM 1281 N N . GLU A 1 158 ? 3.256 16.352 -2.793 1.00 90.25 158 GLU A N 1
ATOM 1282 C CA . GLU A 1 158 ? 3.208 16.488 -4.239 1.00 90.25 158 GLU A CA 1
ATOM 1283 C C . GLU A 1 158 ? 4.563 16.072 -4.791 1.00 90.25 158 GLU A C 1
ATOM 1285 O O . GLU A 1 158 ? 5.598 16.590 -4.378 1.00 90.25 158 GLU A O 1
ATOM 1290 N N . PHE A 1 159 ? 4.550 15.115 -5.714 1.00 89.69 159 PHE A N 1
ATOM 1291 C CA . PHE A 1 159 ? 5.751 14.657 -6.392 1.00 89.69 159 PHE A CA 1
ATOM 1292 C C . PHE A 1 159 ? 5.573 14.811 -7.889 1.00 89.69 159 PHE A C 1
ATOM 1294 O O . PHE A 1 159 ? 4.738 14.142 -8.508 1.00 89.69 159 PHE A O 1
ATOM 1301 N N . GLU A 1 160 ? 6.372 15.693 -8.473 1.00 87.00 160 GLU A N 1
ATOM 1302 C CA . GLU A 1 160 ? 6.405 15.883 -9.911 1.00 87.00 160 GLU A CA 1
ATOM 1303 C C . GLU A 1 160 ? 7.589 15.122 -10.508 1.00 87.00 160 GLU A C 1
ATOM 1305 O O . GLU A 1 160 ? 8.757 15.384 -10.215 1.00 87.00 160 GLU A O 1
ATOM 1310 N N . ASP A 1 161 ? 7.277 14.162 -11.372 1.00 86.06 161 ASP A N 1
ATOM 1311 C CA . ASP A 1 161 ? 8.233 13.445 -12.204 1.00 86.06 161 ASP A CA 1
ATOM 1312 C C . ASP A 1 161 ? 7.677 13.338 -13.623 1.00 86.06 161 ASP A C 1
ATOM 1314 O O . ASP A 1 161 ? 6.459 13.277 -13.837 1.00 86.06 161 ASP A O 1
ATOM 1318 N N . LYS A 1 162 ? 8.589 13.379 -14.595 1.00 83.31 162 LYS A N 1
ATOM 1319 C CA . LYS A 1 162 ? 8.249 13.332 -16.020 1.00 83.31 162 LYS A CA 1
ATOM 1320 C C . LYS A 1 162 ? 7.907 11.918 -16.485 1.00 83.31 162 LYS A C 1
ATOM 1322 O O . LYS A 1 162 ? 7.225 11.767 -17.487 1.00 83.31 162 LYS A O 1
ATOM 1327 N N . ILE A 1 163 ? 8.389 10.902 -15.776 1.00 85.50 163 ILE A N 1
ATOM 1328 C CA . ILE A 1 163 ? 8.382 9.507 -16.210 1.00 85.50 163 ILE A CA 1
ATOM 1329 C C . ILE A 1 163 ? 7.554 8.649 -15.249 1.00 85.50 163 ILE A C 1
ATOM 1331 O O . ILE A 1 163 ? 6.789 7.805 -15.710 1.00 85.50 163 ILE A O 1
ATOM 1335 N N . LEU A 1 164 ? 7.676 8.872 -13.936 1.00 88.31 164 LEU A N 1
ATOM 1336 C CA . LEU A 1 164 ? 7.036 8.044 -12.913 1.00 88.31 164 LEU A CA 1
ATOM 1337 C C . LEU A 1 164 ? 5.507 8.201 -12.925 1.00 88.31 164 LEU A C 1
ATOM 1339 O O . LEU A 1 164 ? 4.977 9.270 -12.618 1.00 88.31 164 LEU A O 1
ATOM 1343 N N . HIS A 1 165 ? 4.800 7.115 -13.241 1.00 91.12 165 HIS A N 1
ATOM 1344 C CA . HIS A 1 165 ? 3.341 7.060 -13.179 1.00 91.12 165 HIS A CA 1
ATOM 1345 C C . HIS A 1 165 ? 2.832 6.946 -11.719 1.00 91.12 165 HIS A C 1
ATOM 1347 O O . HIS A 1 165 ? 3.466 6.259 -10.905 1.00 91.12 165 HIS A O 1
ATOM 1353 N N . PRO A 1 166 ? 1.680 7.559 -11.363 1.00 91.06 166 PRO A N 1
ATOM 1354 C CA . PRO A 1 166 ? 1.104 7.484 -10.014 1.00 91.06 166 PRO A CA 1
ATOM 1355 C C . PRO A 1 166 ? 0.880 6.061 -9.485 1.00 91.06 166 PRO A C 1
ATOM 1357 O O . PRO A 1 166 ? 1.072 5.819 -8.297 1.00 91.06 166 PRO A O 1
ATOM 1360 N N . CYS A 1 167 ? 0.554 5.096 -10.351 1.00 91.38 167 CYS A N 1
ATOM 1361 C CA . CYS A 1 167 ? 0.377 3.696 -9.937 1.00 91.38 167 CYS A CA 1
ATOM 1362 C C . CYS A 1 167 ? 1.649 3.100 -9.299 1.00 91.38 167 CYS A C 1
ATOM 1364 O O . CYS A 1 167 ? 1.562 2.392 -8.293 1.00 91.38 167 CYS A O 1
ATOM 1366 N N . THR A 1 168 ? 2.837 3.443 -9.815 1.00 93.44 168 THR A N 1
ATOM 1367 C CA . THR A 1 168 ? 4.121 3.026 -9.240 1.00 93.44 168 THR A CA 1
ATOM 1368 C C . THR A 1 168 ? 4.308 3.645 -7.860 1.00 93.44 168 THR A C 1
ATOM 1370 O O . THR A 1 168 ? 4.676 2.956 -6.910 1.00 93.44 168 THR A O 1
ATOM 1373 N N . VAL A 1 169 ? 4.011 4.943 -7.734 1.00 94.06 169 VAL A N 1
ATOM 1374 C CA . VAL A 1 169 ? 4.078 5.683 -6.466 1.00 94.06 169 VAL A CA 1
ATOM 1375 C C . VAL A 1 169 ? 3.154 5.051 -5.427 1.00 94.06 169 VAL A C 1
ATOM 1377 O O . VAL A 1 169 ? 3.590 4.762 -4.313 1.00 94.06 169 VAL A O 1
ATOM 1380 N N . PHE A 1 170 ? 1.908 4.760 -5.797 1.00 95.06 170 PHE A N 1
ATOM 1381 C CA . PHE A 1 170 ? 0.937 4.120 -4.913 1.00 95.06 170 PHE A CA 1
ATOM 1382 C C . PHE A 1 170 ? 1.393 2.732 -4.484 1.00 95.06 170 PHE A C 1
ATOM 1384 O O . PHE A 1 170 ? 1.340 2.428 -3.295 1.00 95.06 170 PHE A O 1
ATOM 1391 N N . GLY A 1 171 ? 1.912 1.915 -5.403 1.00 95.62 171 GLY A N 1
ATOM 1392 C CA . GLY A 1 171 ? 2.465 0.608 -5.057 1.00 95.62 171 GLY A CA 1
ATOM 1393 C C . GLY A 1 171 ? 3.613 0.706 -4.045 1.00 95.62 171 GLY A C 1
ATOM 1394 O O . GLY A 1 171 ? 3.652 -0.071 -3.088 1.00 95.62 171 GLY A O 1
ATOM 1395 N N . VAL A 1 172 ? 4.507 1.694 -4.202 1.00 95.25 172 VAL A N 1
ATOM 1396 C CA . VAL A 1 172 ? 5.576 1.960 -3.228 1.00 95.25 172 VAL A CA 1
ATOM 1397 C C . VAL A 1 172 ? 4.976 2.330 -1.874 1.00 95.25 172 VAL A C 1
ATOM 1399 O O . VAL A 1 172 ? 5.297 1.694 -0.875 1.00 95.25 172 VAL A O 1
ATOM 1402 N N . ILE A 1 173 ? 4.076 3.311 -1.821 1.00 96.38 173 ILE A N 1
ATOM 1403 C CA . ILE A 1 173 ? 3.473 3.779 -0.565 1.00 96.38 173 ILE A CA 1
ATOM 1404 C C . ILE A 1 173 ? 2.705 2.646 0.135 1.00 96.38 173 ILE A C 1
ATOM 1406 O O . ILE A 1 173 ? 2.795 2.485 1.355 1.00 96.38 173 ILE A O 1
ATOM 1410 N N . LEU A 1 174 ? 1.992 1.810 -0.618 1.00 96.06 174 LEU A N 1
ATOM 1411 C CA . LEU A 1 174 ? 1.244 0.660 -0.100 1.00 96.06 174 LEU A CA 1
ATOM 1412 C C . LEU A 1 174 ? 2.141 -0.504 0.345 1.00 96.06 174 LEU A C 1
ATOM 1414 O O . LEU A 1 174 ? 1.661 -1.398 1.049 1.00 96.06 174 LEU A O 1
ATOM 1418 N N . GLY A 1 175 ? 3.426 -0.480 -0.019 1.00 95.31 175 GLY A N 1
ATOM 1419 C CA . GLY A 1 175 ? 4.410 -1.486 0.375 1.00 95.31 175 GLY A CA 1
ATOM 1420 C C . GLY A 1 175 ? 4.275 -2.796 -0.399 1.00 95.31 175 GLY A C 1
ATOM 1421 O O . GLY A 1 175 ? 4.478 -3.868 0.175 1.00 95.31 175 GLY A O 1
ATOM 1422 N N . TYR A 1 176 ? 3.877 -2.738 -1.673 1.00 96.25 176 TYR A N 1
ATOM 1423 C CA . TYR A 1 176 ? 3.730 -3.939 -2.492 1.00 96.25 176 TYR A CA 1
ATOM 1424 C C . TYR A 1 176 ? 5.091 -4.544 -2.871 1.00 96.25 176 TYR A C 1
ATOM 1426 O O . TYR A 1 176 ? 6.006 -3.816 -3.256 1.00 96.25 176 TYR A O 1
ATOM 1434 N N . PRO A 1 177 ? 5.241 -5.884 -2.806 1.00 95.94 177 PRO A N 1
ATOM 1435 C CA . PRO A 1 177 ? 6.504 -6.545 -3.144 1.00 95.94 177 PRO A CA 1
ATOM 1436 C C . PRO A 1 177 ? 6.778 -6.576 -4.652 1.00 95.94 177 PRO A C 1
ATOM 1438 O O . PRO A 1 177 ? 7.923 -6.767 -5.066 1.00 95.94 177 PRO A O 1
ATOM 1441 N N . VAL A 1 178 ? 5.735 -6.407 -5.469 1.00 96.81 178 VAL A N 1
ATOM 1442 C CA . VAL A 1 178 ? 5.811 -6.297 -6.925 1.00 96.81 178 VAL A CA 1
ATOM 1443 C C . VAL A 1 178 ? 5.099 -5.018 -7.345 1.00 96.81 178 VAL A C 1
ATOM 1445 O O . VAL A 1 178 ? 3.957 -4.781 -6.950 1.00 96.81 178 VAL A O 1
ATOM 1448 N N . LEU A 1 179 ? 5.794 -4.191 -8.117 1.00 95.62 179 LEU A N 1
ATOM 1449 C CA . LEU A 1 179 ? 5.382 -2.855 -8.515 1.00 95.62 179 LEU A CA 1
ATOM 1450 C C . LEU A 1 179 ? 5.291 -2.786 -10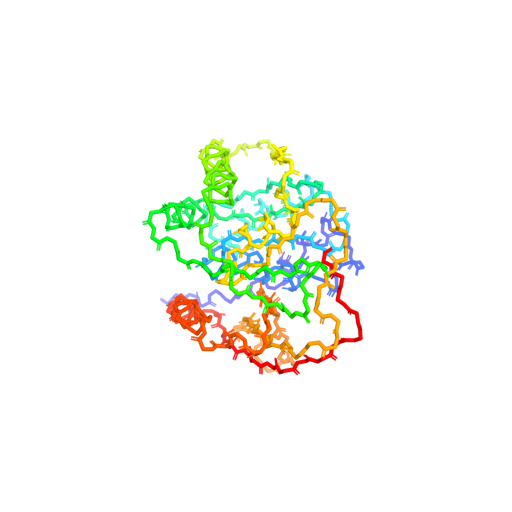.030 1.00 95.62 179 LEU A C 1
ATOM 1452 O O . LEU A 1 179 ? 6.229 -3.162 -10.735 1.00 95.62 179 LEU A O 1
ATOM 1456 N N . TYR A 1 180 ? 4.170 -2.279 -10.527 1.00 95.06 180 TYR A N 1
ATOM 1457 C CA . TYR A 1 180 ? 4.046 -1.964 -11.939 1.00 95.06 180 TYR A CA 1
ATOM 1458 C C . TYR A 1 180 ? 4.802 -0.696 -12.283 1.00 95.06 180 TYR A C 1
ATOM 1460 O O . TYR A 1 180 ? 4.870 0.239 -11.490 1.00 95.06 180 TYR A O 1
ATOM 1468 N N . TRP A 1 181 ? 5.368 -0.702 -13.481 1.00 92.19 181 TRP A N 1
ATOM 1469 C CA . TRP A 1 181 ? 6.020 0.426 -14.102 1.00 92.19 181 TRP A CA 1
ATOM 1470 C C . TRP A 1 181 ? 5.384 0.707 -15.459 1.00 92.19 181 TRP A C 1
ATOM 1472 O O . TRP A 1 181 ? 5.208 -0.186 -16.285 1.00 92.19 181 TRP A O 1
ATOM 1482 N N . LEU A 1 182 ? 5.068 1.976 -15.665 1.00 88.12 182 LEU A N 1
ATOM 1483 C CA . LEU A 1 182 ? 4.427 2.545 -16.838 1.00 88.12 182 LEU A CA 1
ATOM 1484 C C . LEU A 1 182 ? 4.941 3.982 -16.949 1.00 88.12 182 LEU A C 1
ATOM 1486 O O . LEU A 1 182 ? 5.125 4.647 -15.925 1.00 88.12 182 LEU A O 1
ATOM 1490 N N . THR A 1 183 ? 5.199 4.461 -18.162 1.00 80.69 183 THR A N 1
ATOM 1491 C CA . THR A 1 183 ? 5.529 5.873 -18.371 1.00 80.69 183 THR A CA 1
ATOM 1492 C C . THR A 1 183 ? 4.280 6.734 -18.208 1.00 80.69 183 THR A C 1
ATOM 1494 O O . THR A 1 183 ? 3.192 6.361 -18.639 1.00 80.69 183 THR A O 1
ATOM 1497 N N . LYS A 1 184 ? 4.435 7.925 -17.622 1.00 77.88 184 LYS A N 1
ATOM 1498 C CA . LYS A 1 184 ? 3.336 8.882 -17.385 1.00 77.88 184 LYS A CA 1
ATOM 1499 C C . LYS A 1 184 ? 2.536 9.269 -18.644 1.00 77.88 184 LYS A C 1
ATOM 1501 O O . LYS A 1 184 ? 1.413 9.740 -18.529 1.00 77.88 184 LYS A O 1
ATOM 1506 N N . GLU A 1 185 ? 3.109 9.089 -19.830 1.00 75.12 185 GLU A N 1
ATOM 1507 C CA . GLU A 1 185 ? 2.496 9.450 -21.115 1.00 75.12 185 GLU A CA 1
ATOM 1508 C C . GLU A 1 185 ? 1.430 8.454 -21.603 1.00 75.12 185 GLU A C 1
ATOM 1510 O O . GLU A 1 185 ? 0.694 8.768 -22.536 1.00 75.12 185 GLU A O 1
ATOM 1515 N N . SER A 1 186 ? 1.332 7.267 -20.996 1.00 75.94 186 SER A N 1
ATOM 1516 C CA . SER A 1 186 ? 0.381 6.229 -21.398 1.00 75.94 186 SER A CA 1
ATOM 1517 C C . SER A 1 186 ? -0.542 5.866 -20.240 1.00 75.94 186 SER A C 1
ATOM 1519 O O . SER A 1 186 ? -0.074 5.486 -19.177 1.00 75.94 186 SER A O 1
ATOM 1521 N N . GLU A 1 187 ? -1.855 5.909 -20.467 1.00 80.56 187 GLU A N 1
ATOM 1522 C CA . GLU A 1 187 ? -2.860 5.324 -19.557 1.00 80.56 187 GLU A CA 1
ATOM 1523 C C . GLU A 1 187 ? -3.115 3.836 -19.868 1.00 80.56 187 GLU A C 1
ATOM 1525 O O . GLU A 1 187 ? -3.739 3.105 -19.100 1.00 80.56 187 GLU A O 1
ATOM 1530 N N . MET A 1 188 ? -2.619 3.367 -21.015 1.00 86.81 188 MET A N 1
ATOM 1531 C CA . MET A 1 188 ? -2.782 1.998 -21.489 1.00 86.81 188 MET A CA 1
ATOM 1532 C C . MET A 1 188 ? -1.597 1.124 -21.064 1.00 86.81 188 MET A C 1
ATOM 1534 O O . MET A 1 188 ? -0.470 1.598 -20.906 1.00 86.81 188 MET A O 1
ATOM 1538 N N . ASN A 1 189 ? -1.845 -0.179 -20.930 1.00 92.62 189 ASN A N 1
ATOM 1539 C CA . ASN A 1 189 ? -0.847 -1.173 -20.536 1.00 92.62 189 ASN A CA 1
ATOM 1540 C C . ASN A 1 189 ? -0.999 -2.484 -21.327 1.00 92.62 189 ASN A C 1
ATOM 1542 O O . ASN A 1 189 ? -2.010 -2.719 -21.993 1.00 92.62 189 ASN A O 1
ATOM 1546 N N . CYS A 1 190 ? 0.010 -3.351 -21.236 1.00 93.50 190 CYS A N 1
ATOM 1547 C CA . CYS A 1 190 ? 0.041 -4.649 -21.914 1.00 93.50 190 CYS A CA 1
ATOM 1548 C C . CYS A 1 190 ? -0.584 -5.807 -21.104 1.00 93.50 190 CYS A C 1
ATOM 1550 O O . CYS A 1 190 ? -0.369 -6.968 -21.440 1.00 93.50 190 CYS A O 1
ATOM 1552 N N . LEU A 1 191 ? -1.363 -5.534 -20.044 1.00 94.94 191 LEU A N 1
ATOM 1553 C CA . LEU A 1 191 ? -1.929 -6.576 -19.163 1.00 94.94 191 LEU A CA 1
ATOM 1554 C C . LEU A 1 191 ? -3.250 -7.172 -19.667 1.00 94.94 191 LEU A C 1
ATOM 1556 O O . LEU A 1 191 ? -3.764 -8.125 -19.079 1.00 94.94 191 LEU A O 1
ATOM 1560 N N . SER A 1 192 ? -3.821 -6.626 -20.739 1.00 92.75 192 SER A N 1
ATOM 1561 C CA . SER A 1 192 ? -5.062 -7.148 -21.316 1.00 92.75 192 SER A CA 1
ATOM 1562 C C . SER A 1 192 ? -4.878 -8.605 -21.746 1.00 92.75 192 SER A C 1
ATOM 1564 O O . SER A 1 192 ? -3.953 -8.919 -22.489 1.00 92.75 192 SER A O 1
ATOM 1566 N N . GLN A 1 193 ? -5.769 -9.492 -21.290 1.00 92.62 193 GLN A N 1
ATOM 1567 C CA . GLN A 1 193 ? -5.725 -10.943 -21.543 1.00 92.62 193 GLN A CA 1
ATOM 1568 C C . GLN A 1 193 ? -4.503 -11.684 -20.970 1.00 92.62 193 GLN A C 1
ATOM 1570 O O . GLN A 1 193 ? -4.334 -12.873 -21.246 1.00 92.62 193 GLN A O 1
ATOM 1575 N N . ILE A 1 194 ? -3.689 -11.033 -20.138 1.00 95.06 194 ILE A N 1
ATOM 1576 C CA . ILE A 1 194 ? -2.592 -11.682 -19.419 1.00 95.06 194 ILE A CA 1
ATOM 1577 C C . ILE A 1 194 ? -3.138 -12.351 -18.152 1.00 95.06 194 ILE A C 1
ATOM 1579 O O . ILE A 1 194 ? -3.984 -11.791 -17.451 1.00 95.06 194 ILE A O 1
ATOM 1583 N N . ASP A 1 195 ? -2.653 -13.557 -17.850 1.00 96.19 195 ASP A N 1
ATOM 1584 C CA . ASP A 1 195 ? -2.925 -14.206 -16.567 1.00 96.19 195 ASP A CA 1
ATOM 1585 C C . ASP A 1 195 ? -2.213 -13.454 -15.445 1.00 96.19 195 ASP A C 1
ATOM 1587 O O . ASP A 1 195 ? -1.001 -13.244 -15.495 1.00 96.19 195 ASP A O 1
ATOM 1591 N N . LEU A 1 196 ? -2.960 -13.071 -14.417 1.00 97.38 196 LEU A N 1
ATOM 1592 C CA . LEU A 1 196 ? -2.455 -12.377 -13.244 1.00 97.38 196 LEU A CA 1
ATOM 1593 C C . LEU A 1 196 ? -2.567 -13.267 -12.013 1.00 97.38 196 LEU A C 1
ATOM 1595 O O . LEU A 1 196 ? -3.637 -13.786 -11.688 1.00 97.38 196 LEU A O 1
ATOM 1599 N N . SER A 1 197 ? -1.468 -13.352 -11.275 1.00 97.12 197 SER A N 1
ATOM 1600 C CA . SER A 1 197 ? -1.446 -13.887 -9.919 1.00 97.12 197 SER A CA 1
ATOM 1601 C C . SER A 1 197 ? -1.811 -12.772 -8.947 1.00 97.12 197 SER A C 1
ATOM 1603 O O . SER A 1 197 ? -1.089 -11.783 -8.844 1.00 97.12 197 SER A O 1
ATOM 1605 N N . VAL A 1 198 ? -2.926 -12.920 -8.236 1.00 97.50 198 VAL A N 1
ATOM 1606 C CA . VAL A 1 198 ? -3.396 -11.959 -7.231 1.00 97.50 198 VAL A CA 1
ATOM 1607 C C . VAL A 1 198 ? -3.148 -12.531 -5.849 1.00 97.50 198 VAL A C 1
ATOM 1609 O O . VAL A 1 198 ? -3.721 -13.564 -5.496 1.00 97.50 198 VAL A O 1
ATOM 1612 N N . TYR A 1 199 ? -2.326 -11.835 -5.071 1.00 97.44 199 TYR A N 1
ATOM 1613 C CA . TYR A 1 199 ? -2.100 -12.135 -3.665 1.00 97.44 199 TYR A CA 1
ATOM 1614 C C . TYR A 1 199 ? -2.880 -11.158 -2.806 1.00 97.44 199 TYR A C 1
ATOM 1616 O O . TYR A 1 199 ? -2.838 -9.946 -3.023 1.00 97.44 199 TYR A O 1
ATOM 1624 N N . SER A 1 200 ? -3.559 -11.696 -1.802 1.00 96.50 200 SER A N 1
ATOM 1625 C CA . SER A 1 200 ? -4.339 -10.914 -0.856 1.00 96.50 200 SER A CA 1
ATOM 1626 C C . SER A 1 200 ? -4.002 -11.337 0.568 1.00 96.50 200 SER A C 1
ATOM 1628 O O . SER A 1 200 ? -3.880 -12.523 0.865 1.00 96.50 200 SER A O 1
ATOM 1630 N N . SER A 1 201 ? -3.843 -10.358 1.452 1.00 96.06 201 SER A N 1
ATOM 1631 C CA . SER A 1 201 ? -3.736 -10.571 2.892 1.00 96.06 201 SER A CA 1
ATOM 1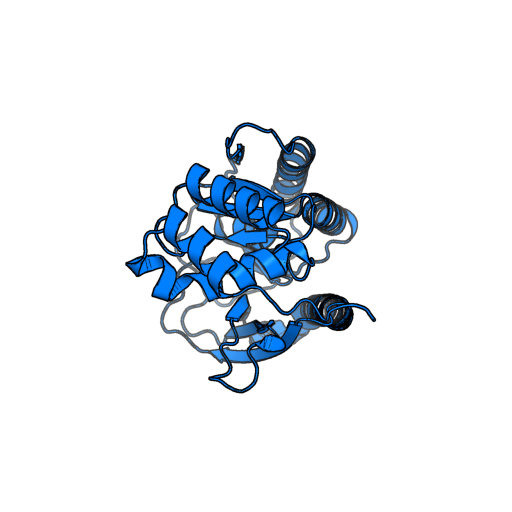632 C C . SER A 1 201 ? -5.048 -10.157 3.530 1.00 96.06 201 SER A C 1
ATOM 1634 O O . SER A 1 201 ? -5.470 -9.006 3.390 1.00 96.06 201 SER A O 1
ATOM 1636 N N . GLU A 1 202 ? -5.673 -11.084 4.242 1.00 95.75 202 GLU A N 1
ATOM 1637 C CA . GLU A 1 202 ? -6.959 -10.878 4.891 1.00 95.75 202 GLU A CA 1
ATOM 1638 C C . GLU A 1 202 ? -6.817 -11.018 6.400 1.00 95.75 202 GLU A C 1
ATOM 1640 O O . GLU A 1 202 ? -6.101 -11.901 6.883 1.00 95.75 202 GLU A O 1
ATOM 1645 N N . ILE A 1 203 ? -7.505 -10.152 7.139 1.00 94.88 203 ILE A N 1
ATOM 1646 C CA . ILE A 1 203 ? -7.553 -10.221 8.598 1.00 94.88 203 ILE A CA 1
ATOM 1647 C C . ILE A 1 203 ? -8.984 -10.173 9.117 1.00 94.88 203 ILE A C 1
ATOM 1649 O O . ILE A 1 203 ? -9.869 -9.600 8.486 1.00 94.88 203 ILE A O 1
ATOM 1653 N N . ALA A 1 204 ? -9.182 -10.735 10.301 1.00 93.25 204 ALA A N 1
ATOM 1654 C CA . ALA A 1 204 ? -10.382 -10.576 11.108 1.00 93.25 204 ALA A CA 1
ATOM 1655 C C . ALA A 1 204 ? -9.980 -10.423 12.580 1.00 93.25 204 ALA A C 1
ATOM 1657 O O . ALA A 1 204 ? -8.909 -10.876 12.987 1.00 93.25 204 ALA A O 1
ATOM 1658 N N . LEU A 1 205 ? -10.838 -9.808 13.395 1.00 91.19 205 LEU A N 1
ATOM 1659 C CA . LEU A 1 205 ? -10.665 -9.855 14.847 1.00 91.19 205 LEU A CA 1
ATOM 1660 C C . LEU A 1 205 ? -11.076 -11.230 15.378 1.00 91.19 205 LEU A C 1
ATOM 1662 O O . LEU A 1 205 ? -12.143 -11.736 15.032 1.00 91.19 205 LEU A O 1
ATOM 1666 N N . GLU A 1 206 ? -10.278 -11.794 16.284 1.00 88.25 206 GLU A N 1
ATOM 1667 C CA . GLU A 1 206 ? -10.594 -13.061 16.956 1.00 88.25 206 GLU A CA 1
ATOM 1668 C C . GLU A 1 206 ? -11.950 -12.983 17.678 1.00 88.25 206 GLU A C 1
ATOM 1670 O O . GLU A 1 206 ? -12.781 -13.879 17.566 1.00 88.25 206 GLU A O 1
ATOM 1675 N N . SER A 1 207 ? -12.249 -11.845 18.313 1.00 85.81 207 SER A N 1
ATOM 1676 C CA . SER A 1 207 ? -13.532 -11.612 18.989 1.00 85.81 207 SER A CA 1
ATOM 1677 C C . SER A 1 207 ? -14.752 -11.588 18.058 1.00 85.81 207 SER A C 1
ATOM 1679 O O . SER A 1 207 ? -15.880 -11.551 18.544 1.00 85.81 207 SER A O 1
ATOM 1681 N N . TRP A 1 208 ? -14.554 -11.545 16.737 1.00 84.75 208 TRP A N 1
ATOM 1682 C CA . TRP A 1 208 ? -15.632 -11.595 15.743 1.00 84.75 208 TRP A CA 1
ATOM 1683 C C . TRP A 1 208 ? -15.880 -13.011 15.202 1.00 84.75 208 TRP A C 1
ATOM 1685 O O . TRP A 1 208 ? -16.804 -13.207 14.410 1.00 84.75 208 TRP A O 1
ATOM 1695 N N . GLN A 1 209 ? -15.110 -14.013 15.642 1.00 68.25 209 GLN A N 1
ATOM 1696 C CA . GLN A 1 209 ? -15.319 -15.404 15.244 1.00 68.25 209 GLN A CA 1
ATOM 1697 C C . GLN A 1 209 ? -16.704 -15.917 15.686 1.00 68.25 209 GLN A C 1
ATOM 1699 O O . GLN A 1 209 ? -17.140 -15.712 16.818 1.00 68.25 209 GLN A O 1
ATOM 1704 N N . GLY A 1 210 ? -17.410 -16.596 14.772 1.00 61.25 210 GLY A N 1
ATOM 1705 C CA . GLY A 1 210 ? -18.705 -17.245 15.035 1.00 61.25 210 GLY A CA 1
ATOM 1706 C C . GLY A 1 210 ? -19.959 -16.480 14.586 1.00 61.25 210 GLY A C 1
ATOM 1707 O O . GLY A 1 210 ? -21.064 -16.999 14.740 1.00 61.25 210 GLY A O 1
ATOM 1708 N N . LYS A 1 211 ? -19.830 -15.282 13.997 1.00 54.59 211 LYS A N 1
ATOM 1709 C CA . LYS A 1 211 ? -20.957 -14.524 13.416 1.00 54.59 211 LYS A CA 1
ATOM 1710 C C . LYS A 1 211 ? -20.593 -13.973 12.037 1.00 54.59 211 LYS A C 1
ATOM 1712 O O . LYS A 1 211 ? -20.366 -12.780 11.925 1.00 54.59 211 LYS A O 1
ATOM 1717 N N . ASN A 1 212 ? -20.571 -14.839 11.020 1.00 54.41 212 ASN A N 1
ATOM 1718 C CA . ASN A 1 212 ? -20.047 -14.559 9.673 1.00 54.41 212 ASN A CA 1
ATOM 1719 C C . ASN A 1 212 ? -18.583 -14.097 9.721 1.00 54.41 212 ASN A C 1
ATOM 1721 O O . ASN A 1 212 ? -18.255 -13.052 10.268 1.00 54.41 212 ASN A O 1
ATOM 1725 N N . GLU A 1 213 ? -17.676 -14.905 9.182 1.00 65.00 213 GLU A N 1
ATOM 1726 C CA . GLU A 1 213 ? -16.259 -14.554 9.103 1.00 65.00 213 GLU A CA 1
ATOM 1727 C C . GLU A 1 213 ? -16.063 -13.333 8.187 1.00 65.00 213 GLU A C 1
ATOM 1729 O O . GLU A 1 213 ? -15.815 -13.471 6.991 1.00 65.00 213 GLU A O 1
ATOM 1734 N N . ASP A 1 214 ? -16.190 -12.128 8.746 1.00 78.81 214 ASP A N 1
ATOM 1735 C CA . ASP A 1 214 ? -15.977 -10.862 8.045 1.00 78.81 214 ASP A CA 1
ATOM 1736 C C . ASP A 1 214 ? -14.463 -10.612 7.914 1.00 78.81 214 ASP A C 1
ATOM 1738 O O . ASP A 1 214 ? -13.907 -9.679 8.500 1.00 78.81 214 ASP A O 1
ATOM 1742 N N . PHE A 1 215 ? -13.772 -11.492 7.185 1.00 90.88 215 PHE A N 1
ATOM 1743 C CA . PHE A 1 215 ? -12.403 -11.238 6.758 1.00 90.88 215 PHE A CA 1
ATOM 1744 C C . PHE A 1 215 ? -12.383 -9.996 5.871 1.00 90.88 215 PHE A C 1
ATOM 1746 O O . PHE A 1 215 ? -13.135 -9.887 4.902 1.00 90.88 215 PHE A O 1
ATOM 1753 N N . VAL A 1 216 ? -11.486 -9.072 6.193 1.00 92.94 216 VAL A N 1
ATOM 1754 C CA . VAL A 1 216 ? -11.239 -7.872 5.402 1.00 92.94 216 VAL A CA 1
ATOM 1755 C C . VAL A 1 216 ? -9.909 -8.027 4.694 1.00 92.94 216 VAL A C 1
ATOM 1757 O O . VAL A 1 216 ? -8.876 -8.266 5.324 1.00 92.94 216 VAL A O 1
ATOM 1760 N N . THR A 1 217 ? -9.926 -7.863 3.374 1.00 94.88 217 THR A N 1
ATOM 1761 C CA . THR A 1 217 ? -8.712 -7.750 2.572 1.00 94.88 217 THR A CA 1
ATOM 1762 C C . THR A 1 217 ? -8.030 -6.419 2.874 1.00 94.88 217 THR A C 1
ATOM 1764 O O . THR A 1 217 ? -8.512 -5.363 2.485 1.00 94.88 217 THR A O 1
ATOM 1767 N N . VAL A 1 218 ? -6.887 -6.465 3.556 1.00 94.50 218 VAL A N 1
ATOM 1768 C CA . VAL A 1 218 ? -6.135 -5.258 3.952 1.00 94.50 218 VAL A CA 1
ATOM 1769 C C . VAL A 1 218 ? -4.993 -4.931 2.995 1.00 94.50 218 VAL A C 1
ATOM 1771 O O . VAL A 1 218 ? -4.500 -3.803 2.959 1.00 94.50 218 VAL A O 1
ATOM 1774 N N . CYS A 1 219 ? -4.562 -5.906 2.200 1.00 94.69 219 CYS A N 1
ATOM 1775 C CA . CYS A 1 219 ? -3.565 -5.741 1.150 1.00 94.69 219 CYS A CA 1
ATOM 1776 C C . CYS A 1 219 ? -3.930 -6.652 -0.020 1.00 94.69 219 CYS A C 1
ATOM 1778 O O . CYS A 1 219 ? -4.247 -7.821 0.203 1.00 94.69 219 CYS A O 1
ATOM 1780 N N . SER A 1 220 ? -3.886 -6.131 -1.245 1.00 95.12 220 SER A N 1
ATOM 1781 C CA . SER A 1 220 ? -4.112 -6.916 -2.455 1.00 95.12 220 SER A CA 1
ATOM 1782 C C . SER A 1 220 ? -3.278 -6.361 -3.598 1.00 95.12 220 SER A C 1
ATOM 1784 O O . SER A 1 220 ? -3.462 -5.215 -3.995 1.00 95.12 220 SER A O 1
ATOM 1786 N N . PHE A 1 221 ? -2.392 -7.180 -4.148 1.00 96.12 221 PHE A N 1
ATOM 1787 C CA . PHE A 1 221 ? -1.570 -6.818 -5.299 1.00 96.12 221 PHE A CA 1
ATOM 1788 C C . PHE A 1 221 ? -1.598 -7.939 -6.333 1.00 96.12 221 PHE A C 1
ATOM 1790 O O . PHE A 1 221 ? -1.894 -9.096 -6.022 1.00 96.12 221 PHE A O 1
ATOM 1797 N N . SER A 1 222 ? -1.308 -7.584 -7.580 1.00 96.69 222 SER A N 1
ATOM 1798 C CA . SER A 1 222 ? -1.245 -8.533 -8.686 1.00 96.69 222 SER A CA 1
ATOM 1799 C C . SER A 1 222 ? 0.081 -8.422 -9.416 1.00 96.69 222 SER A C 1
ATOM 1801 O O . SER A 1 222 ? 0.743 -7.388 -9.345 1.00 96.69 222 SER A O 1
ATOM 1803 N N . PHE A 1 223 ? 0.457 -9.491 -10.107 1.00 96.56 223 PHE A N 1
ATOM 1804 C CA . PHE A 1 223 ? 1.545 -9.472 -11.075 1.00 96.56 223 PHE A CA 1
ATOM 1805 C C . PHE A 1 223 ? 1.299 -10.509 -12.188 1.00 96.56 223 PHE A C 1
ATOM 1807 O O . PHE A 1 223 ? 0.569 -11.481 -11.968 1.00 96.56 223 PHE A O 1
ATOM 1814 N N . PRO A 1 224 ? 1.901 -10.330 -13.376 1.00 97.19 224 PRO A N 1
ATOM 1815 C CA . PRO A 1 224 ? 1.816 -11.269 -14.490 1.00 97.19 224 PRO A CA 1
ATOM 1816 C C . PRO A 1 224 ? 2.317 -12.667 -14.124 1.00 97.19 224 PRO A C 1
ATOM 1818 O O . PRO A 1 224 ? 3.455 -12.844 -13.690 1.00 97.19 224 PRO A O 1
ATOM 1821 N N . GLY A 1 225 ? 1.480 -13.684 -14.326 1.00 95.38 225 GLY A N 1
ATOM 1822 C CA . GLY A 1 225 ? 1.781 -15.070 -13.966 1.00 95.38 225 GLY A CA 1
ATOM 1823 C C . GLY A 1 225 ? 2.997 -15.638 -14.705 1.00 95.38 225 GLY A C 1
ATOM 1824 O O . GLY A 1 225 ? 3.748 -16.427 -14.126 1.00 95.38 225 GLY A O 1
ATOM 1825 N N . ASN A 1 226 ? 3.272 -15.169 -15.928 1.00 94.25 226 ASN A N 1
ATOM 1826 C CA . ASN A 1 226 ? 4.479 -15.521 -16.688 1.00 94.25 226 ASN A CA 1
ATOM 1827 C C . ASN A 1 226 ? 5.783 -15.064 -15.999 1.00 94.25 226 ASN A C 1
ATOM 1829 O O . ASN A 1 226 ? 6.853 -15.572 -16.326 1.00 94.25 226 ASN A O 1
ATOM 1833 N N . LEU A 1 227 ? 5.708 -14.157 -15.017 1.00 96.81 227 LEU A N 1
ATOM 1834 C CA . LEU A 1 227 ? 6.855 -13.634 -14.270 1.00 96.81 22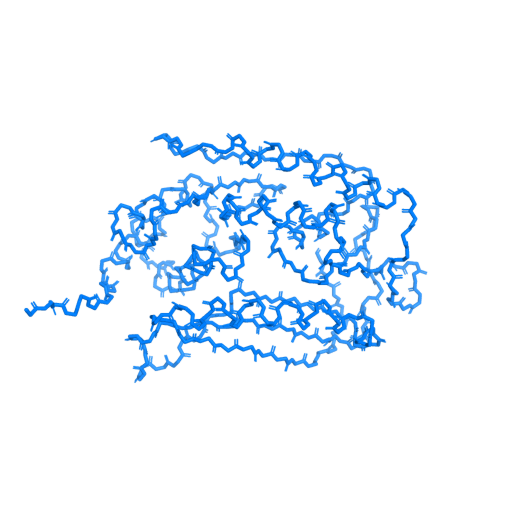7 LEU A CA 1
ATOM 1835 C C . LEU A 1 227 ? 7.016 -14.239 -12.865 1.00 96.81 227 LEU A C 1
ATOM 1837 O O . LEU A 1 227 ? 7.907 -13.824 -12.124 1.00 96.81 227 LEU A O 1
ATOM 1841 N N . THR A 1 228 ? 6.217 -15.251 -12.503 1.00 95.44 228 THR A N 1
ATOM 1842 C CA . THR A 1 228 ? 6.227 -15.880 -11.165 1.00 95.44 228 THR A CA 1
ATOM 1843 C C . THR A 1 228 ? 7.629 -16.231 -10.675 1.00 95.44 228 THR A C 1
ATOM 1845 O O . THR A 1 228 ? 8.013 -15.827 -9.580 1.00 95.44 228 THR A O 1
ATOM 1848 N N . ALA A 1 229 ? 8.434 -16.902 -11.503 1.00 95.81 229 ALA A N 1
ATOM 1849 C CA . ALA A 1 229 ? 9.784 -17.319 -11.123 1.00 95.81 229 ALA A CA 1
ATOM 1850 C C . ALA A 1 229 ? 10.697 -16.143 -10.718 1.00 95.81 229 ALA A C 1
ATOM 1852 O O . ALA A 1 229 ? 11.558 -16.295 -9.853 1.00 95.81 229 ALA A O 1
ATOM 1853 N N . TYR A 1 230 ? 10.498 -14.963 -11.309 1.00 95.56 230 TYR A N 1
ATOM 1854 C CA . TYR A 1 230 ? 11.285 -13.764 -11.017 1.00 95.56 230 TYR A CA 1
ATOM 1855 C C . TYR A 1 230 ? 10.782 -13.025 -9.772 1.00 95.56 230 TYR A C 1
ATOM 1857 O O . TYR A 1 230 ? 11.578 -12.462 -9.014 1.00 95.56 230 TYR A O 1
ATOM 1865 N N . CYS A 1 231 ? 9.466 -13.028 -9.554 1.00 95.88 231 CYS A N 1
ATOM 1866 C CA . CYS A 1 231 ? 8.827 -12.327 -8.445 1.00 95.88 231 CYS A CA 1
ATOM 1867 C C . CYS A 1 231 ? 8.842 -13.130 -7.133 1.00 95.88 231 CYS A C 1
ATOM 1869 O O . CYS A 1 231 ? 8.746 -12.526 -6.064 1.00 95.88 231 CYS A O 1
ATOM 1871 N N . GLU A 1 232 ? 9.001 -14.459 -7.188 1.00 95.94 232 GLU A N 1
ATOM 1872 C CA . GLU A 1 232 ? 8.784 -15.354 -6.040 1.00 95.94 232 GLU A CA 1
ATOM 1873 C C . GLU A 1 232 ? 9.591 -14.958 -4.802 1.00 95.94 232 GLU A C 1
ATOM 1875 O O . GLU A 1 232 ? 9.038 -14.897 -3.710 1.00 95.94 232 GLU A O 1
ATOM 1880 N N . LYS A 1 233 ? 10.870 -14.583 -4.949 1.00 95.94 233 LYS A N 1
ATOM 1881 C CA . LYS A 1 233 ? 11.698 -14.179 -3.796 1.00 95.94 233 LYS A CA 1
ATOM 1882 C C . LYS A 1 233 ? 11.143 -12.956 -3.049 1.00 95.94 233 LYS A C 1
ATOM 1884 O O . LYS A 1 233 ? 11.277 -12.860 -1.831 1.00 95.94 233 LYS A O 1
ATOM 1889 N N . TYR A 1 234 ? 10.531 -12.015 -3.770 1.00 95.94 234 TYR A N 1
ATOM 1890 C CA . TYR A 1 234 ? 9.965 -10.791 -3.199 1.00 95.94 234 TYR A CA 1
ATOM 1891 C C . TYR A 1 234 ? 8.628 -11.080 -2.526 1.00 95.94 234 TYR A C 1
ATOM 1893 O O . TYR A 1 234 ? 8.361 -10.597 -1.427 1.00 95.94 234 TYR A O 1
ATOM 1901 N N . ILE A 1 235 ? 7.815 -11.919 -3.169 1.00 96.31 235 ILE A N 1
ATOM 1902 C CA . ILE A 1 235 ? 6.535 -12.373 -2.633 1.00 96.31 235 ILE A CA 1
ATOM 1903 C C . ILE A 1 235 ? 6.769 -13.192 -1.365 1.00 96.31 235 ILE A C 1
ATOM 1905 O O . ILE A 1 235 ? 6.096 -12.960 -0.370 1.00 96.31 235 ILE A O 1
ATOM 1909 N N . GLU A 1 236 ? 7.745 -14.094 -1.361 1.00 96.56 236 GLU A N 1
ATOM 1910 C CA . GLU A 1 236 ? 8.070 -14.927 -0.206 1.00 96.56 236 GLU A CA 1
ATOM 1911 C C . GLU A 1 236 ? 8.613 -14.097 0.962 1.00 96.56 236 GLU A C 1
ATOM 1913 O O . GLU A 1 236 ? 8.201 -14.284 2.105 1.00 96.56 236 GLU A O 1
ATOM 1918 N N . SER A 1 237 ? 9.466 -13.104 0.687 1.00 95.31 237 SER A N 1
ATOM 1919 C CA . SER A 1 237 ? 9.890 -12.127 1.699 1.00 95.31 237 SER A CA 1
ATOM 1920 C C . SER A 1 237 ? 8.690 -11.395 2.317 1.00 95.31 237 SER A C 1
ATOM 1922 O O . SER A 1 237 ? 8.567 -11.302 3.541 1.00 95.31 237 SER A O 1
ATOM 1924 N N . TRP A 1 238 ? 7.745 -10.948 1.481 1.00 95.31 238 TRP A N 1
ATOM 1925 C CA . TRP A 1 238 ? 6.504 -10.328 1.940 1.00 95.31 238 TRP A CA 1
ATOM 1926 C C . TRP A 1 238 ? 5.628 -11.290 2.757 1.00 95.31 238 TRP A C 1
ATOM 1928 O O . TRP A 1 238 ? 5.220 -10.927 3.861 1.00 95.31 238 TRP A O 1
ATOM 1938 N N . ARG A 1 239 ? 5.389 -12.525 2.285 1.00 95.81 239 ARG A N 1
ATOM 1939 C CA . ARG A 1 239 ? 4.600 -13.547 3.003 1.00 95.81 239 ARG A CA 1
ATOM 1940 C C . ARG A 1 239 ? 5.187 -13.810 4.386 1.00 95.81 239 ARG A C 1
ATOM 1942 O O . ARG A 1 239 ? 4.447 -13.811 5.370 1.00 95.81 239 ARG A O 1
ATOM 1949 N N . ASN A 1 240 ? 6.506 -13.978 4.467 1.00 95.81 240 ASN A N 1
ATOM 1950 C CA . ASN A 1 240 ? 7.210 -14.221 5.722 1.00 95.81 240 ASN A CA 1
ATOM 1951 C C . ASN A 1 240 ? 7.094 -13.036 6.679 1.00 95.81 240 ASN A C 1
ATOM 1953 O O . ASN A 1 240 ? 6.803 -13.233 7.861 1.00 95.81 240 ASN A O 1
ATOM 1957 N N . ASN A 1 241 ? 7.258 -11.808 6.182 1.00 93.19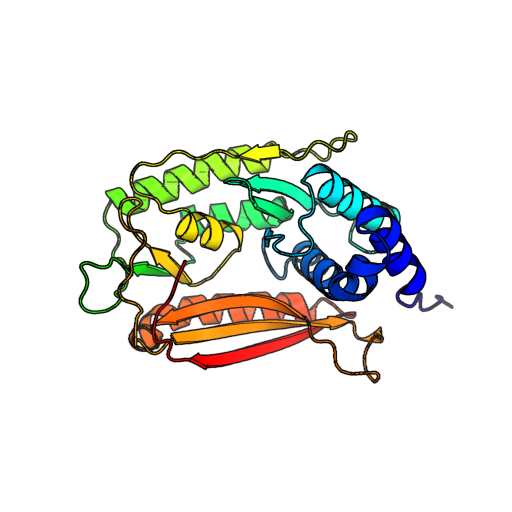 241 ASN A N 1
ATOM 1958 C CA . ASN A 1 241 ? 7.114 -10.611 7.003 1.00 93.19 241 ASN A CA 1
ATOM 1959 C C . ASN A 1 241 ? 5.688 -10.472 7.560 1.00 93.19 241 ASN A C 1
ATOM 1961 O O . ASN A 1 241 ? 5.516 -10.342 8.771 1.00 93.19 241 ASN A O 1
ATOM 1965 N N . VAL A 1 242 ? 4.666 -10.562 6.702 1.00 93.38 242 VAL A N 1
ATOM 1966 C CA . VAL A 1 242 ? 3.263 -10.442 7.129 1.00 93.38 242 VAL A CA 1
ATOM 1967 C C . VAL A 1 242 ? 2.909 -11.557 8.116 1.00 93.38 242 VAL A C 1
ATOM 1969 O O . VAL A 1 242 ? 2.375 -11.269 9.180 1.00 93.38 242 VAL A O 1
ATOM 1972 N N . THR A 1 243 ? 3.286 -12.807 7.835 1.00 94.00 243 THR A N 1
ATOM 1973 C CA . THR A 1 243 ? 3.033 -13.947 8.737 1.00 94.00 243 THR A CA 1
ATOM 1974 C C . THR A 1 243 ? 3.703 -13.754 10.099 1.00 94.00 243 THR A C 1
ATOM 1976 O O . T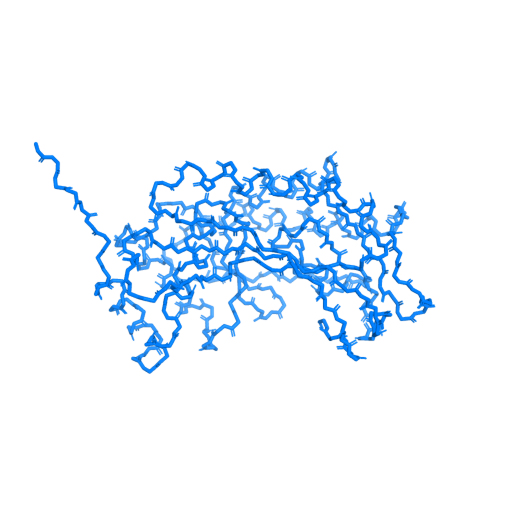HR A 1 243 ? 3.068 -13.943 11.136 1.00 94.00 243 THR A O 1
ATOM 1979 N N . THR A 1 244 ? 4.965 -13.314 10.115 1.00 94.94 244 THR A N 1
ATOM 1980 C CA . THR A 1 244 ? 5.719 -13.057 11.353 1.00 94.94 244 THR A CA 1
ATOM 1981 C C . THR A 1 244 ? 5.075 -11.956 12.192 1.00 94.94 244 THR A C 1
ATOM 1983 O O . THR A 1 244 ? 5.064 -12.031 13.421 1.00 94.94 244 THR A O 1
ATOM 1986 N N . ILE A 1 245 ? 4.558 -10.907 11.550 1.00 92.88 245 ILE A N 1
ATOM 1987 C CA . ILE A 1 245 ? 3.872 -9.815 12.244 1.00 92.88 245 ILE A CA 1
ATOM 1988 C C . ILE A 1 245 ? 2.526 -10.302 12.781 1.00 92.88 245 ILE A C 1
ATOM 1990 O O . ILE A 1 245 ? 2.255 -10.085 13.961 1.00 92.88 245 ILE A O 1
ATOM 1994 N N . SER A 1 246 ? 1.735 -11.010 11.970 1.00 91.31 246 SER A N 1
ATOM 1995 C CA . SER A 1 246 ? 0.437 -11.569 12.364 1.00 91.31 246 SER A CA 1
ATOM 1996 C C . SER A 1 246 ? 0.544 -12.501 13.566 1.00 91.31 246 SER A C 1
ATOM 1998 O O . SER A 1 246 ? -0.240 -12.378 14.497 1.00 91.31 246 SER A O 1
ATOM 2000 N N . GLN A 1 247 ? 1.552 -13.376 13.609 1.00 91.62 247 GLN A N 1
ATOM 2001 C CA . GLN A 1 247 ? 1.775 -14.296 14.734 1.00 91.62 247 GLN A CA 1
ATOM 2002 C C . GLN A 1 247 ? 2.037 -13.583 16.069 1.00 91.62 247 GLN A C 1
ATOM 2004 O O . GLN A 1 247 ? 1.835 -14.166 17.131 1.00 91.62 247 GLN A O 1
ATOM 2009 N N . LYS A 1 248 ? 2.484 -12.321 16.035 1.00 92.31 248 LYS A N 1
ATOM 2010 C CA . LYS A 1 248 ? 2.668 -11.492 17.236 1.00 92.31 248 LYS A CA 1
ATOM 2011 C C . LYS A 1 248 ? 1.375 -10.801 17.681 1.00 92.31 248 LYS A C 1
ATOM 2013 O O . LYS A 1 248 ? 1.348 -10.244 18.775 1.00 92.31 248 LYS A O 1
ATOM 2018 N N . GLN A 1 249 ? 0.327 -10.808 16.855 1.00 90.25 249 GLN A N 1
ATOM 2019 C CA . GLN A 1 249 ? -0.959 -10.178 17.143 1.00 90.25 249 GLN A CA 1
ATOM 2020 C C . GLN A 1 249 ? -1.942 -11.222 17.670 1.00 90.25 249 GLN A C 1
ATOM 2022 O O . GLN A 1 249 ? -2.561 -11.949 16.905 1.00 90.25 249 GLN A O 1
ATOM 2027 N N . THR A 1 250 ? -2.139 -11.271 18.986 1.00 85.81 250 THR A N 1
ATOM 2028 C CA . THR A 1 250 ? -3.053 -12.251 19.600 1.00 85.81 250 THR A CA 1
ATOM 2029 C C . THR A 1 250 ? -4.520 -12.005 19.254 1.00 85.81 250 THR A C 1
ATOM 2031 O O . THR A 1 250 ? -5.313 -12.924 19.319 1.00 85.81 250 THR A O 1
ATOM 2034 N N . MET A 1 251 ? -4.886 -10.773 18.889 1.00 87.88 251 MET A N 1
ATOM 2035 C CA . MET A 1 251 ? -6.275 -10.379 18.622 1.00 87.88 251 MET A CA 1
ATOM 2036 C C . MET A 1 251 ? -6.691 -10.557 17.156 1.00 87.88 251 MET A C 1
ATOM 2038 O O . MET A 1 251 ? -7.853 -10.310 16.825 1.00 87.88 251 MET A O 1
ATOM 2042 N N . LEU A 1 252 ? -5.754 -10.905 16.267 1.00 90.31 252 LEU A N 1
ATOM 2043 C CA . LEU A 1 252 ? -5.983 -10.964 14.827 1.00 90.31 252 LEU A CA 1
ATOM 2044 C C . LEU A 1 252 ? -5.859 -12.388 14.307 1.00 90.31 252 LEU A C 1
ATOM 2046 O O . LEU A 1 252 ? -4.866 -13.075 14.522 1.00 90.31 252 LEU A O 1
ATOM 2050 N N . VAL A 1 253 ? -6.854 -12.780 13.525 1.00 92.31 253 VAL A N 1
ATOM 2051 C CA . VAL A 1 253 ? -6.785 -13.945 12.653 1.00 92.31 253 VAL A CA 1
ATOM 2052 C C . VAL A 1 253 ? -6.318 -13.445 11.301 1.00 92.31 253 VAL A C 1
ATOM 2054 O O . VAL A 1 253 ? -6.875 -12.486 10.770 1.00 92.31 253 VAL A O 1
ATOM 2057 N N . HIS A 1 254 ? -5.307 -14.089 10.736 1.00 94.06 254 HIS A N 1
ATOM 2058 C CA . HIS A 1 254 ? -4.712 -13.686 9.470 1.00 94.06 254 HIS A CA 1
ATOM 2059 C C . HIS A 1 254 ? -4.647 -14.863 8.508 1.00 94.06 254 HIS A C 1
ATOM 2061 O O . HIS A 1 254 ? -4.364 -15.991 8.912 1.00 94.06 254 HIS A O 1
ATOM 2067 N N . ARG A 1 255 ? -4.885 -14.587 7.225 1.00 94.56 255 ARG A N 1
ATOM 2068 C CA . ARG A 1 255 ? -4.629 -15.533 6.141 1.00 94.56 255 ARG A CA 1
ATOM 2069 C C . ARG A 1 255 ? -4.109 -14.827 4.899 1.00 94.56 255 ARG A C 1
ATOM 2071 O O . ARG A 1 255 ? -4.424 -13.666 4.637 1.00 94.56 255 ARG A O 1
ATOM 2078 N N . ILE A 1 256 ? -3.331 -15.565 4.117 1.00 96.06 256 ILE A N 1
ATOM 2079 C CA . ILE A 1 256 ? -2.870 -15.148 2.795 1.00 96.06 256 ILE A CA 1
ATOM 2080 C C . ILE A 1 256 ? -3.599 -15.999 1.763 1.00 96.06 256 ILE A C 1
ATOM 2082 O O . ILE A 1 256 ? -3.611 -17.224 1.858 1.00 96.06 256 ILE A O 1
ATOM 2086 N N . MET A 1 257 ? -4.189 -15.337 0.777 1.00 95.88 257 MET A N 1
ATOM 2087 C CA . MET A 1 257 ? -4.884 -15.956 -0.343 1.00 95.88 257 MET A CA 1
ATOM 2088 C C . MET A 1 257 ? -4.114 -15.681 -1.633 1.00 95.88 257 MET A C 1
ATOM 2090 O O . MET A 1 257 ? -3.535 -14.607 -1.805 1.00 95.88 257 MET A O 1
ATOM 2094 N N . CYS A 1 258 ? -4.132 -16.643 -2.551 1.00 95.38 258 CYS A N 1
ATOM 2095 C CA . CYS A 1 258 ? -3.613 -16.490 -3.905 1.00 95.38 258 CYS A CA 1
ATOM 2096 C C . CYS A 1 258 ? -4.653 -17.009 -4.897 1.00 95.38 258 CYS A C 1
ATOM 2098 O O . CYS A 1 258 ? -5.216 -18.087 -4.698 1.00 95.38 258 CYS A O 1
ATOM 2100 N N . LYS A 1 259 ? -4.919 -16.246 -5.958 1.00 95.88 259 LYS A N 1
ATOM 2101 C CA . LYS A 1 259 ? -5.812 -16.651 -7.050 1.00 95.88 259 LYS A CA 1
ATOM 2102 C C . LYS A 1 259 ? -5.259 -16.212 -8.399 1.00 95.88 259 LYS A C 1
ATOM 2104 O O . LYS A 1 259 ? -4.588 -15.189 -8.490 1.00 95.88 259 LYS A O 1
ATOM 2109 N N . GLN A 1 260 ? -5.587 -16.968 -9.441 1.00 95.69 260 GLN A N 1
ATOM 2110 C CA . GLN A 1 260 ? -5.318 -16.581 -10.825 1.00 95.69 260 GLN A CA 1
ATOM 2111 C C . GLN A 1 260 ? -6.543 -15.877 -11.403 1.00 95.69 260 GLN A C 1
ATOM 2113 O O . GLN A 1 260 ? -7.670 -16.337 -11.211 1.00 95.69 260 GLN A O 1
ATOM 2118 N N . VAL A 1 261 ? -6.330 -14.768 -12.105 1.00 95.50 261 VAL A N 1
ATOM 2119 C CA . VAL A 1 261 ? -7.384 -14.046 -12.825 1.00 95.50 261 VAL A CA 1
ATOM 2120 C C . VAL A 1 261 ? -6.899 -13.676 -14.218 1.00 95.50 261 VAL A C 1
ATOM 2122 O O . VAL A 1 261 ? -5.730 -13.363 -14.405 1.00 95.50 261 VAL A O 1
ATOM 2125 N N . ARG A 1 262 ? -7.809 -13.660 -15.189 1.00 94.50 262 ARG A N 1
ATOM 2126 C CA . ARG A 1 262 ? -7.562 -13.119 -16.527 1.00 94.50 262 ARG A CA 1
ATOM 2127 C C . ARG A 1 262 ? -8.638 -12.091 -16.818 1.00 94.50 262 ARG A C 1
ATOM 2129 O O . ARG A 1 262 ? -9.824 -12.408 -16.736 1.00 94.50 262 ARG A O 1
ATOM 2136 N N . LEU A 1 263 ? -8.227 -10.863 -17.113 1.00 89.56 263 LEU A N 1
ATOM 2137 C CA . LEU A 1 263 ? -9.144 -9.749 -17.328 1.00 89.56 263 LEU A CA 1
ATOM 2138 C C . LEU A 1 263 ? -9.082 -9.280 -18.783 1.00 89.56 263 LEU A C 1
ATOM 2140 O O . LEU A 1 263 ? -7.998 -9.254 -19.370 1.00 89.56 263 LEU A O 1
ATOM 2144 N N . PRO A 1 264 ? -10.227 -8.892 -19.375 1.00 85.75 264 PRO A N 1
ATOM 2145 C CA . PRO A 1 264 ? -10.240 -8.391 -20.740 1.00 85.75 264 PRO A CA 1
ATOM 2146 C C . PRO A 1 264 ? -9.489 -7.071 -20.883 1.00 85.75 264 PRO A C 1
ATOM 2148 O O . PRO A 1 264 ? -8.855 -6.849 -21.908 1.00 85.75 264 PRO A O 1
ATOM 2151 N N . VAL A 1 265 ? -9.547 -6.235 -19.846 1.00 84.94 265 VAL A N 1
ATOM 2152 C CA . VAL A 1 265 ? -8.853 -4.953 -19.728 1.00 84.94 265 VAL A CA 1
ATOM 2153 C C . VAL A 1 265 ? -8.441 -4.779 -18.269 1.00 84.94 265 VAL A C 1
ATOM 2155 O O . VAL A 1 265 ? -9.185 -5.167 -17.365 1.00 84.94 265 VAL A O 1
ATOM 2158 N N . VAL A 1 266 ? -7.270 -4.187 -18.048 1.00 83.12 266 VAL A N 1
ATOM 2159 C CA . VAL A 1 266 ? -6.775 -3.790 -16.725 1.00 83.12 266 VAL A CA 1
ATOM 2160 C C . VAL A 1 266 ? -6.561 -2.282 -16.740 1.00 83.12 266 VAL A C 1
ATOM 2162 O O . VAL A 1 266 ? -5.832 -1.780 -17.591 1.00 83.12 266 VAL A O 1
ATOM 2165 N N . ILE A 1 267 ? -7.205 -1.572 -15.816 1.00 82.06 267 ILE A N 1
ATOM 2166 C CA . ILE A 1 267 ? -7.063 -0.123 -15.622 1.00 82.06 267 ILE A CA 1
ATOM 2167 C C . ILE A 1 267 ? -6.316 0.083 -14.302 1.00 82.06 267 ILE A C 1
ATOM 2169 O O . ILE A 1 267 ? -6.563 -0.664 -13.349 1.00 82.06 267 ILE A O 1
ATOM 2173 N N . LEU A 1 268 ? -5.382 1.034 -14.278 1.00 77.31 268 LEU A N 1
ATOM 2174 C CA . LEU A 1 268 ? -4.477 1.307 -13.158 1.00 77.31 268 LEU A CA 1
ATOM 2175 C C . LEU A 1 268 ? -4.622 2.728 -12.635 1.00 77.31 268 LEU A C 1
ATOM 2177 O O . LEU A 1 268 ? -4.999 3.604 -13.440 1.00 77.31 268 LEU A O 1
#

Secondary structure (DSSP, 8-state):
--------HHHHHHHHHHHH-HHHHHHHHHHHHHHHHHHHTTSSSEEEE-STT--HHHHHHHHHHHHHTTSS-S--EEEEEETTEEEEEEHHHHHHHHHHHHHH--SEEEE-BTTSSS-EE----HHHHHHHHHHHHHHHHHHHT----SS--PEEE----SSB-HHHHHHHHHT-SEEEE-BTT-S-BTTTT-EEEEEEEEEEEGGGTTS----EEEEEEEEEGGGHHHHHHHHHHHHHHHHHHHHT-TTEEEEEEEEEEE-S----

Radius of gyration: 19.01 Å; chains: 1; bounding box: 46×38×65 Å

Foldseek 3Di:
DDPPPPDPVVVQLVLQCVLLNDVQSVPPSQQVLVLLQCQLLPLWFKFWDPGRPHDLLSVLSSNVVCPVVVVGDVFDWAWAAEPNIIMTGGLVSLLVLLVCCLPPVLAWEWEFEPPDLAIDTDDDDPVVVVLSNVLSVLVNVVSVPDDPDPDSDHYYDYDDDQFFDVQQVVCSSRSPRYGYGYGNVDQAGNQAQFKKKKKWKWKDFPSPPPPPGPTHGNDIDIDGPVCCVVSVVSVVVSVVVSVVSQVVDPGMDMDMDIDIDHHNGDGD

Organism: Paramuricea clavata (NCBI:txid317549)

Sequence (268 aa):
MAESGGFREKQCFDIFTGILGRKLAVKHWKEIYLCILAVDCGLKTSYLVDQCCLKPAQMDKLVTNLRCEKFISRGDLHTVVIYGDIFVLQREKMLNYLNCMLNQRCVCFVDISQSLSEPKILNSDEIFWTSIKRFCLEFNDFVQHCKTDTQYMPRTFEFEDKILHPCTVFGVILGYPVLYWLTKESEMNCLSQIDLSVYSSEIALESWQGKNEDFVTVCSFSFPGNLTAYCEKYIESWRNNVTTISQKQTMLVHRIMCKQVRLPVVIL